Protein AF-A0A286C4Q4-F1 (afdb_monomer_lite)

Secondary structure (DSSP, 8-state):
---HHHHHHHHHHHHHHHHHHTSTT------GGGGG-TTTTT-HHHHHHHHHHHHHHTSSS----HHHHHHHHHHHHHHHHHHHHHHHHHHHHHHTT-PPTT----PPPPPP--S-HHHHHHHHHHTT--HHHHS--PPPPHHHHHHHH-TTSSTTT------------TT--SPPPP--TTSS------

pLDDT: mean 72.82, std 16.05, range [37.62, 95.69]

Foldseek 3Di:
DQDPVNVVVVVVVVVVLVVLVVDPCRDDDDDPCLVVDPCVVPDPNNVVVVVVLVVVVVDPDDPDDVVNVVVCVVCVVVVVVVVVVVVVVQQVCQVVVNHDPPDHDDPDPDDDDDPDVVVVVVVCVVVVNDPVRPDPPDPPPPVVVCVVPPPPPCPVPDDPDPVDDDDDDPPDPDDDDDPPVPPVDDDDDD

Sequence (190 aa):
MIDAIDL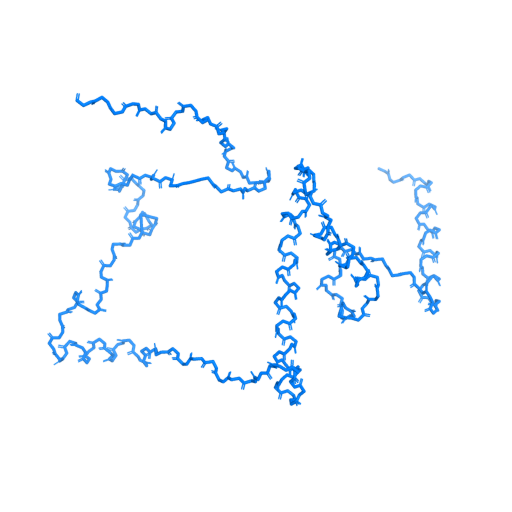LDFKTDLKDYALATEKPDAPLVPGSWCGFCPAAGTCPSLQNKAQAVAKMEFSPVLSYDPAKLKLALDSREVVKAWLKAVDEFAYAEAEAGRTPPGYKLVAKRATRKWRNEGDAMTALQGKGVATSAFMETAIKSPAQLEKLLGKGFIDELVVAESSGHTLAPESDKRPSVKPNAKEEFSVVEG

Radius of gyration: 28.71 Å; chains: 1; bounding box: 59×57×80 Å

Structure (mmCIF, N/CA/C/O backbone):
data_AF-A0A286C4Q4-F1
#
_entry.id   AF-A0A286C4Q4-F1
#
loop_
_atom_site.group_PDB
_atom_site.id
_atom_site.type_symbol
_atom_site.label_atom_id
_atom_site.label_alt_id
_atom_site.label_comp_id
_atom_site.label_asym_id
_atom_site.label_entity_id
_atom_site.label_seq_id
_atom_site.pdbx_PDB_ins_code
_atom_site.Cartn_x
_atom_site.Cartn_y
_atom_site.Cartn_z
_atom_site.occupancy
_atom_site.B_iso_or_equiv
_atom_site.auth_seq_id
_atom_site.auth_comp_id
_atom_site.auth_asym_id
_atom_site.auth_atom_id
_atom_site.pdbx_PDB_model_num
ATOM 1 N N . MET A 1 1 ? 21.097 18.259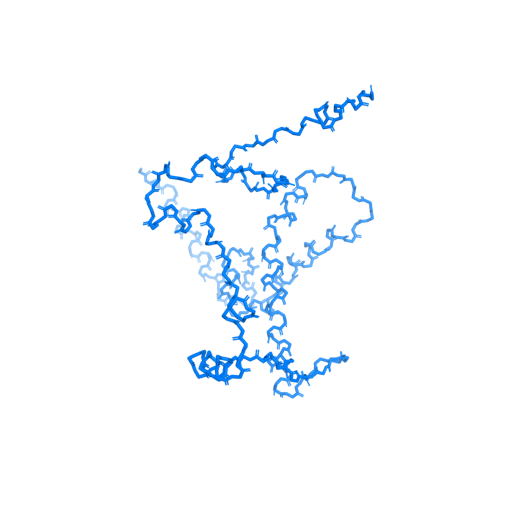 -28.078 1.00 73.50 1 MET A N 1
ATOM 2 C CA . MET A 1 1 ? 20.997 17.778 -29.471 1.00 73.50 1 MET A CA 1
ATOM 3 C C . MET A 1 1 ? 21.010 16.266 -29.367 1.00 73.50 1 MET A C 1
ATOM 5 O O . MET A 1 1 ? 21.885 15.776 -28.670 1.00 73.50 1 MET A O 1
ATOM 9 N N . ILE A 1 2 ? 19.995 15.569 -29.879 1.00 81.62 2 ILE A N 1
ATOM 10 C CA . ILE A 1 2 ? 19.959 14.097 -29.814 1.00 81.62 2 ILE A CA 1
ATOM 11 C C . ILE A 1 2 ? 20.959 13.581 -30.850 1.00 81.62 2 ILE A C 1
ATOM 13 O O . ILE A 1 2 ? 20.974 14.102 -31.968 1.00 81.62 2 ILE A O 1
ATOM 17 N N . ASP A 1 3 ? 21.813 12.637 -30.462 1.00 93.94 3 ASP A N 1
ATOM 18 C CA . ASP A 1 3 ? 22.849 12.096 -31.335 1.00 93.94 3 ASP A CA 1
ATOM 19 C C . ASP A 1 3 ? 22.243 11.241 -32.464 1.00 93.94 3 ASP A C 1
ATOM 21 O O . ASP A 1 3 ? 21.185 10.624 -32.316 1.00 93.94 3 ASP A O 1
ATOM 25 N N . ALA A 1 4 ? 22.889 11.234 -33.632 1.00 91.12 4 ALA A N 1
ATOM 26 C CA . ALA A 1 4 ? 22.396 10.488 -34.789 1.00 91.12 4 ALA A CA 1
ATOM 27 C C . ALA A 1 4 ? 22.459 8.964 -34.579 1.00 91.12 4 ALA A C 1
ATOM 29 O O . ALA A 1 4 ? 21.636 8.244 -35.146 1.00 91.12 4 ALA A O 1
ATOM 30 N N . ILE A 1 5 ? 23.406 8.483 -33.768 1.00 93.31 5 ILE A N 1
ATOM 31 C CA . ILE A 1 5 ? 23.541 7.071 -33.399 1.00 93.31 5 ILE A CA 1
ATOM 32 C C . ILE A 1 5 ? 22.417 6.691 -32.430 1.00 93.31 5 ILE A C 1
ATOM 34 O O . ILE A 1 5 ? 21.702 5.731 -32.702 1.00 93.31 5 ILE A O 1
ATOM 38 N N . ASP A 1 6 ? 22.153 7.513 -31.406 1.00 94.38 6 ASP A N 1
ATOM 39 C CA . ASP A 1 6 ? 21.053 7.288 -30.451 1.00 94.38 6 ASP A CA 1
ATOM 40 C C . ASP A 1 6 ? 19.691 7.139 -31.160 1.00 94.38 6 ASP A C 1
ATOM 42 O O . ASP A 1 6 ? 18.853 6.317 -30.783 1.00 94.38 6 ASP A O 1
ATOM 46 N N . LEU A 1 7 ? 19.457 7.921 -32.222 1.00 93.81 7 LEU A N 1
ATOM 47 C CA . LEU A 1 7 ? 18.233 7.829 -33.026 1.00 93.81 7 LEU A CA 1
ATOM 48 C C . LEU A 1 7 ? 18.133 6.524 -33.829 1.00 93.81 7 LEU A C 1
ATOM 50 O O . LEU A 1 7 ? 17.027 6.019 -34.046 1.00 93.81 7 LEU A O 1
ATOM 54 N N . LEU A 1 8 ? 19.260 5.991 -34.304 1.00 93.94 8 LEU A N 1
ATOM 55 C CA . LEU A 1 8 ? 19.305 4.718 -35.024 1.00 93.94 8 LEU A CA 1
ATOM 56 C C . LEU A 1 8 ? 19.097 3.535 -34.076 1.00 93.94 8 LEU A C 1
ATOM 58 O O . LEU A 1 8 ? 18.342 2.620 -34.420 1.00 93.94 8 LEU A O 1
ATOM 62 N N . ASP A 1 9 ? 19.683 3.591 -32.883 1.00 95.69 9 ASP A N 1
ATOM 63 C CA . ASP A 1 9 ? 19.500 2.579 -31.843 1.00 95.69 9 ASP A CA 1
ATOM 64 C C . ASP A 1 9 ? 18.040 2.547 -31.387 1.00 95.69 9 ASP A C 1
ATOM 66 O O . ASP A 1 9 ? 17.385 1.508 -31.472 1.00 95.69 9 ASP A O 1
ATOM 70 N N . PHE A 1 10 ? 17.462 3.711 -31.071 1.00 95.00 10 PHE A N 1
ATOM 71 C CA . PHE A 1 10 ? 16.050 3.817 -30.701 1.00 95.00 10 PHE A CA 1
ATOM 72 C C . PHE A 1 10 ? 15.107 3.264 -31.780 1.00 95.00 10 PHE A C 1
ATOM 74 O O . PHE A 1 10 ? 14.129 2.582 -31.476 1.00 95.00 10 PHE A O 1
ATOM 81 N N . LYS A 1 11 ? 15.389 3.530 -33.064 1.00 95.69 11 LYS A N 1
ATOM 82 C CA . LYS A 1 11 ? 14.597 2.988 -34.181 1.00 95.69 11 LYS A CA 1
ATOM 83 C C . LYS A 1 11 ? 14.653 1.461 -34.233 1.00 95.69 11 LYS A C 1
ATOM 85 O O . LYS A 1 11 ? 13.664 0.837 -34.625 1.00 95.69 11 LYS A O 1
ATOM 90 N N . THR A 1 12 ? 15.805 0.885 -33.919 1.00 95.19 12 THR A N 1
ATOM 91 C CA . THR A 1 12 ? 16.019 -0.564 -33.944 1.00 95.19 12 THR A CA 1
ATOM 92 C C . THR A 1 12 ? 15.286 -1.213 -32.775 1.00 95.19 12 THR A C 1
ATOM 94 O O . THR A 1 12 ? 14.423 -2.057 -33.007 1.00 95.19 12 THR A O 1
ATOM 97 N N . ASP A 1 13 ? 15.486 -0.692 -31.564 1.00 94.19 13 ASP A N 1
ATOM 98 C CA . ASP A 1 13 ? 14.770 -1.094 -30.351 1.00 94.19 13 ASP A CA 1
ATOM 99 C C . ASP A 1 13 ? 13.250 -1.073 -30.543 1.00 94.19 13 ASP A C 1
ATOM 101 O O . ASP A 1 13 ? 12.551 -2.033 -30.228 1.00 94.19 13 ASP A O 1
ATOM 105 N N . LEU A 1 14 ? 12.713 0.010 -31.111 1.00 94.31 14 LEU A N 1
ATOM 106 C CA . LEU A 1 14 ? 11.272 0.167 -31.304 1.00 94.31 14 LEU A CA 1
ATOM 107 C C . LEU A 1 14 ? 10.702 -0.911 -32.238 1.00 94.31 14 LEU A C 1
ATOM 109 O O . LEU A 1 14 ? 9.628 -1.452 -31.970 1.00 94.31 14 LEU A O 1
ATOM 113 N N . LYS A 1 15 ? 11.427 -1.258 -33.310 1.00 94.56 15 LYS A N 1
ATOM 114 C CA . LYS A 1 15 ? 11.033 -2.352 -34.210 1.00 94.56 15 LYS A CA 1
ATOM 115 C C . LYS A 1 15 ? 11.066 -3.701 -33.502 1.00 94.56 15 LYS A C 1
ATOM 117 O O . LYS A 1 15 ? 10.115 -4.469 -33.634 1.00 94.56 15 LYS A O 1
ATOM 122 N N . ASP A 1 16 ? 12.124 -3.968 -32.750 1.00 92.38 16 ASP A N 1
ATOM 123 C CA . ASP A 1 16 ? 12.303 -5.245 -32.067 1.00 92.38 16 ASP A CA 1
ATOM 124 C C . ASP A 1 16 ? 11.253 -5.441 -30.968 1.00 92.38 16 ASP A C 1
ATOM 126 O O . ASP A 1 16 ? 10.631 -6.504 -30.886 1.00 92.38 16 ASP A O 1
ATOM 130 N N . TYR A 1 17 ? 10.965 -4.400 -30.181 1.00 91.00 17 TYR A N 1
ATOM 131 C CA . TYR A 1 17 ? 9.914 -4.438 -29.165 1.00 91.00 17 TYR A CA 1
ATOM 132 C C . TYR A 1 17 ? 8.523 -4.589 -29.774 1.00 91.00 17 TYR A C 1
ATOM 134 O O . TYR A 1 17 ? 7.727 -5.363 -29.246 1.00 91.00 17 TYR A O 1
ATOM 142 N N . ALA A 1 18 ? 8.226 -3.915 -30.891 1.00 92.00 18 ALA A N 1
ATOM 143 C CA . ALA A 1 18 ? 6.951 -4.087 -31.584 1.00 92.00 18 ALA A CA 1
ATOM 144 C C . ALA A 1 18 ? 6.754 -5.546 -32.031 1.00 92.00 18 ALA A C 1
ATOM 146 O O . ALA A 1 18 ? 5.735 -6.154 -31.704 1.00 92.00 18 ALA A O 1
ATOM 147 N N . LEU A 1 19 ? 7.762 -6.142 -32.676 1.00 90.50 19 LEU A N 1
ATOM 148 C CA . LEU A 1 19 ? 7.724 -7.544 -33.106 1.00 90.50 19 LEU A CA 1
ATOM 149 C C . LEU A 1 19 ? 7.625 -8.520 -31.925 1.00 90.50 19 LEU A C 1
ATOM 151 O O . LEU A 1 19 ? 7.001 -9.574 -32.037 1.00 90.50 19 LEU A O 1
ATOM 155 N N . ALA A 1 20 ? 8.222 -8.189 -30.778 1.00 87.81 20 ALA A N 1
ATOM 156 C CA . ALA A 1 20 ? 8.132 -9.015 -29.578 1.00 87.81 20 ALA A CA 1
ATOM 157 C C . ALA A 1 20 ? 6.703 -9.102 -29.012 1.00 87.81 20 ALA A C 1
ATOM 159 O O . ALA A 1 20 ? 6.372 -10.113 -28.397 1.00 87.81 20 ALA A O 1
ATOM 160 N N . THR A 1 21 ? 5.849 -8.094 -29.235 1.00 86.31 21 THR A N 1
ATOM 161 C CA . THR A 1 21 ? 4.456 -8.111 -28.743 1.00 86.31 21 THR A CA 1
ATOM 162 C C . THR A 1 21 ? 3.545 -9.094 -29.479 1.00 86.31 21 THR A C 1
ATOM 164 O O . THR A 1 21 ? 2.534 -9.513 -28.923 1.00 86.31 21 THR A O 1
ATOM 167 N N . GLU A 1 22 ? 3.903 -9.492 -30.703 1.00 88.75 22 GLU A N 1
ATOM 168 C CA . GLU A 1 22 ? 3.118 -10.433 -31.517 1.00 88.75 22 GLU A CA 1
ATOM 169 C C . GLU A 1 22 ? 3.404 -11.898 -31.164 1.00 88.75 22 GLU A C 1
ATOM 171 O O . GLU A 1 22 ? 2.675 -12.804 -31.576 1.00 88.75 22 GLU A O 1
ATOM 176 N N . LYS A 1 23 ? 4.473 -12.150 -30.404 1.00 88.94 23 LYS A N 1
ATOM 177 C CA . LYS A 1 23 ? 4.867 -13.499 -30.016 1.00 88.94 23 LYS A CA 1
ATOM 178 C C . LYS A 1 23 ? 4.037 -13.990 -28.822 1.00 88.94 23 LYS A C 1
ATOM 180 O O . LYS A 1 23 ? 3.768 -13.222 -27.899 1.00 88.94 23 LYS A O 1
ATOM 185 N N . PRO A 1 24 ? 3.668 -15.282 -28.785 1.00 82.88 24 PRO A N 1
ATOM 186 C CA . PRO A 1 24 ? 2.909 -15.856 -27.673 1.00 82.88 24 PRO A CA 1
ATOM 187 C C . PRO A 1 24 ? 3.684 -15.852 -26.342 1.00 82.88 24 PRO A C 1
ATOM 189 O O . PRO A 1 24 ? 3.075 -15.932 -25.280 1.00 82.88 24 PRO A O 1
ATOM 192 N N . ASP A 1 25 ? 5.012 -15.739 -26.391 1.00 83.69 25 ASP A N 1
ATOM 193 C CA . ASP A 1 25 ? 5.934 -15.643 -25.257 1.00 83.69 25 ASP A CA 1
ATOM 194 C C . ASP A 1 25 ? 6.470 -14.214 -25.051 1.00 83.69 25 ASP A C 1
ATOM 196 O O . ASP A 1 25 ? 7.609 -14.024 -24.619 1.00 83.69 25 ASP A O 1
ATOM 200 N N . ALA A 1 26 ? 5.657 -13.197 -25.360 1.00 85.12 26 ALA A N 1
ATOM 201 C CA . ALA A 1 26 ? 6.033 -11.798 -25.185 1.00 85.12 26 ALA A CA 1
ATOM 202 C C . ALA A 1 26 ? 6.603 -11.531 -23.769 1.00 85.12 26 ALA A C 1
ATOM 204 O O . ALA A 1 26 ? 6.021 -11.958 -22.763 1.00 85.12 26 ALA A O 1
ATOM 205 N N . PRO A 1 27 ? 7.740 -10.819 -23.660 1.00 84.69 27 PRO A N 1
ATOM 206 C CA . PRO A 1 27 ? 8.454 -10.670 -22.400 1.00 84.69 27 PRO A CA 1
ATOM 207 C C . PRO A 1 27 ? 7.640 -9.871 -21.376 1.00 84.69 27 PRO A C 1
ATOM 209 O O . PRO A 1 27 ? 7.250 -8.726 -21.601 1.00 84.69 27 PRO A O 1
ATOM 212 N N . LEU A 1 28 ? 7.434 -10.461 -20.199 1.00 88.94 28 LEU A N 1
ATOM 213 C CA . LEU A 1 28 ? 6.719 -9.836 -19.088 1.00 88.94 28 LEU A CA 1
ATOM 214 C C . LEU A 1 28 ? 7.709 -9.206 -18.101 1.00 88.94 28 LEU A C 1
ATOM 216 O O . LEU A 1 28 ? 8.277 -9.900 -17.254 1.00 88.94 28 LEU A O 1
ATOM 220 N N . VAL A 1 29 ? 7.884 -7.884 -18.184 1.00 89.75 29 VAL A N 1
ATOM 221 C CA . VAL A 1 29 ? 8.822 -7.123 -17.340 1.00 89.75 29 VAL A CA 1
ATOM 222 C C . VAL A 1 29 ? 8.074 -6.338 -16.248 1.00 89.75 29 VAL A C 1
ATOM 224 O O . VAL A 1 29 ? 7.304 -5.425 -16.561 1.00 89.75 29 VAL A O 1
ATOM 227 N N . PRO A 1 30 ? 8.276 -6.660 -14.954 1.00 90.06 30 PRO A N 1
ATOM 228 C CA . PRO A 1 30 ? 7.572 -5.995 -13.861 1.00 90.06 30 PRO A CA 1
ATOM 229 C C . PRO A 1 30 ? 8.207 -4.648 -13.460 1.00 90.06 30 PRO A C 1
ATOM 231 O O . PRO A 1 30 ? 9.313 -4.618 -12.908 1.00 90.06 30 PRO A O 1
ATOM 234 N N . GLY A 1 31 ? 7.470 -3.545 -13.633 1.00 89.31 31 GLY A N 1
ATOM 235 C CA . GLY A 1 31 ? 7.897 -2.168 -13.327 1.00 89.31 31 GLY A CA 1
ATOM 236 C C . GLY A 1 31 ? 6.867 -1.342 -12.542 1.00 89.31 31 GLY A C 1
ATOM 237 O O . GLY A 1 31 ? 5.929 -1.885 -11.960 1.00 89.31 31 GLY A O 1
ATOM 238 N N . SER A 1 32 ? 7.034 -0.014 -12.519 1.00 88.81 32 SER A N 1
ATOM 239 C CA . SER A 1 32 ? 6.128 0.922 -11.819 1.00 88.81 32 SER A CA 1
ATOM 240 C C . SER A 1 32 ? 4.703 0.921 -12.385 1.00 88.81 32 SER A C 1
ATOM 242 O O . SER A 1 32 ? 3.741 1.183 -11.669 1.00 88.81 32 SER A O 1
ATOM 244 N N . TRP A 1 33 ? 4.555 0.556 -13.657 1.00 89.50 33 TRP A N 1
ATOM 245 C CA . TRP A 1 33 ? 3.275 0.407 -14.351 1.00 89.50 33 TRP A CA 1
ATOM 246 C C . TRP A 1 33 ? 2.449 -0.800 -13.883 1.00 89.50 33 TRP A C 1
ATOM 248 O O . TRP A 1 33 ? 1.251 -0.855 -14.156 1.00 89.50 33 TRP A O 1
ATOM 258 N N . CYS A 1 34 ? 3.036 -1.761 -13.157 1.00 91.25 34 CYS A N 1
ATOM 259 C CA . CYS A 1 34 ? 2.311 -2.949 -12.696 1.00 91.25 34 CYS A CA 1
ATOM 260 C C . CYS A 1 34 ? 1.132 -2.621 -11.769 1.00 91.25 34 CYS A C 1
ATOM 262 O O . CYS A 1 34 ? 0.175 -3.388 -11.746 1.00 91.25 34 CYS A O 1
ATOM 264 N N . GLY A 1 35 ? 1.162 -1.484 -11.063 1.00 86.31 35 GLY A N 1
ATOM 265 C CA . GLY A 1 35 ? 0.053 -1.039 -10.208 1.00 86.31 35 GLY A CA 1
ATOM 266 C C . GLY A 1 35 ? -1.231 -0.687 -10.968 1.00 86.31 35 GLY A C 1
ATOM 267 O O . GLY A 1 35 ? -2.297 -0.645 -10.365 1.00 86.31 35 GLY A O 1
ATOM 268 N N . PHE A 1 36 ? -1.141 -0.475 -12.283 1.00 90.88 36 PHE A N 1
ATOM 269 C CA . PHE A 1 36 ? -2.274 -0.133 -13.148 1.00 90.88 36 PHE A CA 1
ATOM 270 C C . PHE A 1 36 ? -2.626 -1.256 -14.136 1.00 90.88 36 PHE A C 1
ATOM 272 O O . PHE A 1 36 ? -3.491 -1.079 -14.991 1.00 90.88 36 PHE A O 1
ATOM 279 N N . CYS A 1 37 ? -1.947 -2.404 -14.057 1.00 89.38 37 CYS A N 1
ATOM 280 C CA . CYS A 1 37 ? -2.136 -3.503 -14.996 1.00 89.38 37 CYS A CA 1
ATOM 281 C C . CYS A 1 37 ? -3.367 -4.349 -14.611 1.00 89.38 37 CYS A C 1
ATOM 283 O O . CYS A 1 37 ? -3.380 -4.913 -13.516 1.00 89.38 37 CYS A O 1
ATOM 285 N N . PRO A 1 38 ? -4.362 -4.539 -15.502 1.00 88.69 38 PRO A N 1
ATOM 286 C CA . PRO A 1 38 ? -5.524 -5.391 -15.222 1.00 88.69 38 PRO A CA 1
ATOM 287 C C . PRO A 1 38 ? -5.153 -6.852 -14.928 1.00 88.69 38 PRO A C 1
ATOM 289 O O . PRO A 1 38 ? -5.827 -7.530 -14.161 1.00 88.69 38 PRO A O 1
ATOM 292 N N . ALA A 1 39 ? -4.049 -7.330 -15.509 1.00 87.88 39 ALA A N 1
ATOM 293 C CA . ALA A 1 39 ? -3.533 -8.679 -15.299 1.00 87.88 39 ALA A CA 1
ATOM 294 C C . ALA A 1 39 ? -2.639 -8.804 -14.050 1.00 87.88 39 ALA A C 1
ATOM 296 O O . ALA A 1 39 ? -2.014 -9.843 -13.854 1.00 87.88 39 ALA A O 1
ATOM 297 N N . ALA A 1 40 ? -2.536 -7.776 -13.195 1.00 88.25 40 ALA A N 1
ATOM 298 C CA . ALA A 1 40 ? -1.657 -7.809 -12.022 1.00 88.25 40 ALA A CA 1
ATOM 299 C C . ALA A 1 40 ? -1.935 -9.010 -11.098 1.00 88.25 40 ALA A C 1
ATOM 301 O O . ALA A 1 40 ? -0.996 -9.607 -10.578 1.00 88.25 40 ALA A O 1
ATOM 302 N N . GLY A 1 41 ? -3.201 -9.416 -10.946 1.00 85.38 41 GLY A N 1
ATOM 303 C CA . GLY A 1 41 ? -3.574 -10.568 -10.117 1.00 85.38 41 GLY A CA 1
ATOM 304 C C . GLY A 1 41 ? -3.122 -11.931 -10.660 1.00 85.38 41 GLY A C 1
ATOM 305 O O . GLY A 1 41 ? -2.950 -12.861 -9.879 1.00 85.38 41 GLY A O 1
ATOM 306 N N . THR A 1 42 ? -2.906 -12.062 -11.973 1.00 89.31 42 THR A N 1
ATOM 307 C CA . THR A 1 42 ? -2.592 -13.343 -12.642 1.00 89.31 42 THR A CA 1
ATOM 308 C C . THR A 1 42 ? -1.241 -13.347 -13.362 1.00 89.31 42 THR A C 1
ATOM 310 O O . THR A 1 42 ? -0.857 -14.357 -13.947 1.00 89.31 42 THR A O 1
ATOM 313 N N . CYS A 1 43 ? -0.494 -12.240 -13.330 1.00 91.19 43 CYS A N 1
ATOM 314 C CA . CYS A 1 43 ? 0.779 -12.102 -14.031 1.00 91.19 43 CYS A CA 1
ATOM 315 C C . CYS A 1 43 ? 1.892 -12.943 -13.368 1.00 91.19 43 CYS A C 1
ATOM 317 O O . CYS A 1 43 ? 2.288 -12.638 -12.235 1.00 91.19 43 CYS A O 1
ATOM 319 N N . PRO A 1 44 ? 2.483 -13.934 -14.069 1.00 90.12 44 PRO A N 1
ATOM 320 C CA . PRO A 1 44 ? 3.501 -14.815 -13.492 1.00 90.12 44 PRO A CA 1
ATOM 321 C C . PRO A 1 44 ? 4.790 -14.064 -13.122 1.00 90.12 44 PRO A C 1
ATOM 323 O O . PRO A 1 44 ? 5.375 -14.321 -12.072 1.00 90.12 44 PRO A O 1
ATOM 326 N N . SER A 1 45 ? 5.218 -13.077 -13.918 1.00 91.12 45 SER A N 1
ATOM 327 C CA . SER A 1 45 ? 6.406 -12.268 -13.596 1.00 91.12 45 SER A CA 1
ATOM 328 C C . SER A 1 45 ? 6.211 -11.393 -12.360 1.00 91.12 45 SER A C 1
ATOM 330 O O . SER A 1 45 ? 7.145 -11.217 -11.573 1.00 91.12 45 SER A O 1
ATOM 332 N N . LEU A 1 46 ? 5.004 -10.852 -12.161 1.00 90.38 46 LEU A N 1
ATOM 333 C CA . LEU A 1 46 ? 4.696 -10.064 -10.970 1.00 90.38 46 LEU A CA 1
ATOM 334 C C . LEU A 1 46 ? 4.628 -10.960 -9.729 1.00 90.38 46 LEU A C 1
ATOM 336 O O . LEU A 1 46 ? 5.193 -10.606 -8.694 1.00 90.38 46 LEU A O 1
ATOM 340 N N . GLN A 1 47 ? 4.030 -12.147 -9.857 1.00 88.31 47 GLN A N 1
ATOM 341 C CA . GLN A 1 47 ? 4.005 -13.158 -8.802 1.00 88.31 47 GLN A CA 1
ATOM 342 C C . GLN A 1 47 ? 5.419 -13.603 -8.407 1.00 88.31 47 GLN A C 1
ATOM 344 O O . GLN A 1 47 ? 5.737 -13.631 -7.221 1.00 88.31 47 GLN A O 1
ATOM 349 N N . ASN A 1 48 ? 6.298 -13.873 -9.376 1.00 87.81 48 ASN A N 1
ATOM 350 C CA . ASN A 1 48 ? 7.693 -14.238 -9.120 1.00 87.81 48 ASN A CA 1
ATOM 351 C C . ASN A 1 48 ? 8.453 -13.128 -8.385 1.00 87.81 48 ASN A C 1
ATOM 353 O O . ASN A 1 48 ? 9.199 -13.406 -7.446 1.00 87.81 48 ASN A O 1
ATOM 357 N N . LYS A 1 49 ? 8.237 -11.861 -8.767 1.00 87.50 49 LYS A N 1
ATOM 358 C CA . LYS A 1 49 ? 8.838 -10.709 -8.081 1.00 87.50 49 LYS A CA 1
ATOM 359 C C . LYS A 1 49 ? 8.326 -10.581 -6.645 1.00 87.50 49 LYS A C 1
ATOM 361 O O . LYS A 1 49 ? 9.131 -10.407 -5.734 1.00 87.50 49 LYS A O 1
ATOM 366 N N . ALA A 1 50 ? 7.019 -10.729 -6.430 1.00 85.94 50 ALA A N 1
ATOM 367 C CA . ALA A 1 50 ? 6.422 -10.724 -5.095 1.00 85.94 50 ALA A CA 1
ATOM 368 C C . ALA A 1 50 ? 6.955 -11.877 -4.224 1.00 85.94 50 ALA A C 1
ATOM 370 O O . ALA A 1 50 ? 7.333 -11.662 -3.076 1.00 85.94 50 ALA A O 1
ATOM 371 N N . GLN A 1 51 ? 7.075 -13.084 -4.784 1.00 85.50 51 GLN A N 1
ATOM 372 C CA . GLN A 1 51 ? 7.654 -14.238 -4.095 1.00 85.50 51 GLN A CA 1
ATOM 373 C C . GLN A 1 51 ? 9.138 -14.053 -3.774 1.00 85.50 51 GLN A C 1
ATOM 375 O O . GLN A 1 51 ? 9.580 -14.477 -2.712 1.00 85.50 51 GLN A O 1
ATOM 380 N N . ALA A 1 52 ? 9.923 -13.439 -4.662 1.00 83.94 52 ALA A N 1
ATOM 381 C CA . ALA A 1 52 ? 11.333 -13.156 -4.404 1.00 83.94 52 ALA A CA 1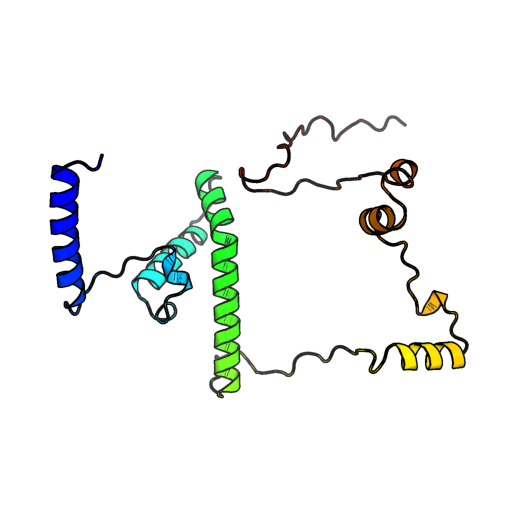
ATOM 382 C C . ALA A 1 52 ? 11.509 -12.196 -3.218 1.00 83.94 52 ALA A C 1
ATOM 384 O O . ALA A 1 52 ? 12.376 -12.425 -2.380 1.00 83.94 52 ALA A O 1
ATOM 385 N N . VAL A 1 53 ? 10.650 -11.176 -3.114 1.00 80.88 53 VAL A N 1
ATOM 386 C CA . VAL A 1 53 ? 10.608 -10.267 -1.958 1.00 80.88 53 VAL A CA 1
ATOM 387 C C . VAL A 1 53 ? 10.179 -11.017 -0.696 1.00 80.88 53 VAL A C 1
ATOM 389 O O . VAL A 1 53 ? 10.864 -10.931 0.316 1.00 80.88 53 VAL A O 1
ATOM 392 N N . ALA A 1 54 ? 9.114 -11.822 -0.763 1.00 80.31 54 ALA A N 1
ATOM 393 C CA . ALA A 1 54 ? 8.653 -12.618 0.376 1.00 80.31 54 ALA A CA 1
ATOM 394 C C . ALA A 1 54 ? 9.719 -13.617 0.866 1.00 80.31 54 ALA A C 1
ATOM 396 O O . ALA A 1 54 ? 9.909 -13.793 2.062 1.00 80.31 54 ALA A O 1
ATOM 397 N N . LYS A 1 55 ? 10.492 -14.234 -0.038 1.00 77.94 55 LYS A N 1
ATOM 398 C CA . LYS A 1 55 ? 11.601 -15.139 0.318 1.00 77.94 55 LYS A CA 1
ATOM 399 C C . LYS A 1 55 ? 12.714 -14.455 1.115 1.00 77.94 55 LYS A C 1
ATOM 4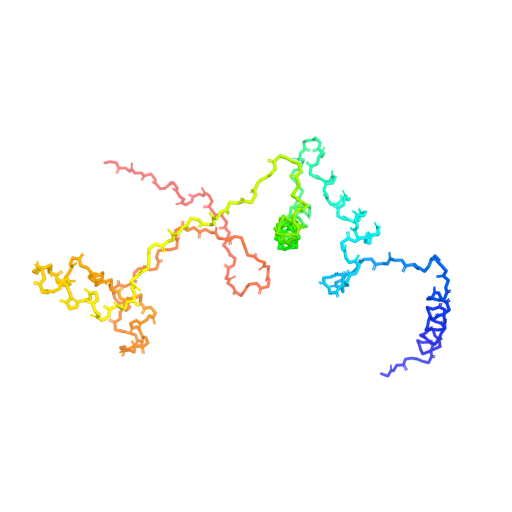01 O O . LYS A 1 55 ? 13.409 -15.146 1.854 1.00 77.94 55 LYS A O 1
ATOM 406 N N . MET A 1 56 ? 12.878 -13.133 1.010 1.00 68.56 56 MET A N 1
ATOM 407 C CA . MET A 1 56 ? 13.836 -12.398 1.847 1.00 68.56 56 MET A CA 1
ATOM 408 C C . MET A 1 56 ? 13.436 -12.405 3.332 1.00 68.56 56 MET A C 1
ATOM 410 O O . MET A 1 56 ? 14.311 -12.292 4.186 1.00 68.56 56 MET A O 1
ATOM 414 N N . GLU A 1 57 ? 12.149 -12.589 3.643 1.00 64.81 57 GLU A N 1
ATOM 415 C CA . GLU A 1 57 ? 11.614 -12.663 5.011 1.00 64.81 57 GLU A CA 1
ATOM 416 C C . GLU A 1 57 ? 11.915 -14.009 5.695 1.00 64.81 57 GLU A C 1
ATOM 418 O O . GLU A 1 57 ? 12.075 -14.070 6.910 1.00 64.81 57 GLU A O 1
ATOM 423 N N . PHE A 1 58 ? 12.065 -15.089 4.919 1.00 64.81 58 PHE A N 1
ATOM 424 C CA . PHE A 1 58 ? 12.264 -16.453 5.432 1.00 64.81 58 PHE A CA 1
ATOM 425 C C . PHE A 1 58 ? 13.740 -16.865 5.590 1.00 64.81 58 PHE A C 1
ATOM 427 O O . PHE A 1 58 ? 14.028 -18.036 5.841 1.00 64.81 58 PHE A O 1
ATOM 434 N N . SER A 1 59 ? 14.695 -15.939 5.445 1.00 57.03 59 SER A N 1
ATOM 435 C CA . SER A 1 59 ? 16.113 -16.248 5.661 1.00 57.03 59 SER A CA 1
ATOM 436 C C . SER A 1 59 ? 16.427 -16.311 7.165 1.00 57.03 59 SER A C 1
ATOM 438 O O . SER A 1 59 ? 16.160 -15.341 7.878 1.00 57.03 59 SER A O 1
ATOM 440 N N . PRO A 1 60 ? 17.020 -17.408 7.674 1.00 60.75 60 PRO A N 1
ATOM 441 C CA . PRO A 1 60 ? 17.318 -17.538 9.091 1.00 60.75 60 PRO A CA 1
ATOM 442 C C . PRO A 1 60 ? 18.450 -16.575 9.469 1.00 60.75 60 PRO A C 1
ATOM 444 O O . PRO A 1 60 ? 19.525 -16.599 8.876 1.00 60.75 60 PRO A O 1
ATOM 447 N N . VAL A 1 61 ? 18.181 -15.752 10.484 1.00 51.31 61 VAL A N 1
ATOM 448 C CA . VAL A 1 61 ? 19.081 -14.771 11.111 1.00 51.31 61 VAL A CA 1
ATOM 449 C C . VAL A 1 61 ? 19.417 -13.570 10.215 1.00 51.31 61 VAL A C 1
ATOM 451 O O . VAL A 1 61 ? 20.353 -13.570 9.419 1.00 51.31 61 VAL A O 1
ATOM 454 N N . LEU A 1 62 ? 18.650 -12.493 10.403 1.00 50.59 62 LEU A N 1
ATOM 455 C CA . LEU A 1 62 ? 18.949 -11.163 9.877 1.00 50.59 62 LEU A CA 1
ATOM 456 C C . LEU A 1 62 ? 20.267 -10.657 10.482 1.00 50.59 62 LEU A C 1
ATOM 458 O O . LEU A 1 62 ? 20.291 -10.116 11.586 1.00 50.59 62 LEU A O 1
ATOM 462 N N . SER A 1 63 ? 21.367 -10.772 9.738 1.00 61.06 63 SER A N 1
ATOM 463 C CA . SER A 1 63 ? 22.428 -9.774 9.853 1.00 61.06 63 SER A CA 1
ATOM 464 C C . SER A 1 63 ? 21.799 -8.420 9.528 1.00 61.06 63 SER A C 1
ATOM 466 O O . SER A 1 63 ? 21.204 -8.273 8.456 1.00 61.06 63 SER A O 1
ATOM 468 N N . TYR A 1 64 ? 21.892 -7.451 10.438 1.00 70.19 64 TYR A N 1
ATOM 469 C CA . TYR A 1 64 ? 21.438 -6.091 10.169 1.00 70.19 64 TYR A CA 1
ATOM 470 C C . TYR A 1 64 ? 22.167 -5.550 8.931 1.00 70.19 64 TYR A C 1
ATOM 472 O O . TYR A 1 64 ? 23.375 -5.324 8.957 1.00 70.19 64 TYR A O 1
ATOM 480 N N . ASP A 1 65 ? 21.420 -5.382 7.844 1.00 80.00 65 ASP A N 1
ATOM 481 C CA . ASP A 1 65 ? 21.886 -4.810 6.587 1.00 80.00 65 ASP A CA 1
ATOM 482 C C . ASP A 1 65 ? 21.016 -3.577 6.293 1.00 80.00 65 ASP A C 1
ATOM 484 O O . ASP A 1 65 ? 19.838 -3.727 5.938 1.00 80.00 65 ASP A O 1
ATOM 488 N N . PRO A 1 66 ? 21.565 -2.357 6.454 1.00 79.44 66 PRO A N 1
ATOM 489 C CA . PRO A 1 66 ? 20.845 -1.115 6.192 1.00 79.44 66 PRO A CA 1
ATOM 490 C C . PRO A 1 66 ? 20.216 -1.050 4.797 1.00 79.44 66 PRO A C 1
ATOM 492 O O . PRO A 1 66 ? 19.140 -0.473 4.644 1.00 79.44 66 PRO A O 1
ATOM 495 N N . ALA A 1 67 ? 20.841 -1.657 3.781 1.00 79.44 67 ALA A N 1
ATOM 496 C CA . ALA A 1 67 ? 20.323 -1.639 2.416 1.00 79.44 67 ALA A CA 1
ATOM 497 C C . ALA A 1 67 ? 19.074 -2.523 2.276 1.00 79.44 67 ALA A C 1
ATOM 499 O O . ALA A 1 67 ? 18.085 -2.109 1.666 1.00 79.44 67 ALA A O 1
ATOM 500 N N . LYS A 1 68 ? 19.070 -3.707 2.903 1.00 78.75 68 LYS A N 1
ATOM 501 C CA . LYS A 1 68 ? 17.883 -4.579 2.957 1.00 78.75 68 LYS A CA 1
ATOM 502 C C . LYS A 1 68 ? 16.764 -3.963 3.788 1.00 78.75 68 LYS A C 1
ATOM 504 O O . LYS A 1 68 ? 15.603 -4.045 3.393 1.00 78.75 68 LYS A O 1
ATOM 509 N N . LEU A 1 69 ? 17.103 -3.309 4.900 1.00 78.06 69 LEU A N 1
ATOM 510 C CA . LEU A 1 69 ? 16.123 -2.603 5.722 1.00 78.06 69 LEU A CA 1
ATOM 511 C C . LEU A 1 69 ? 15.480 -1.446 4.949 1.00 78.06 69 LEU A C 1
ATOM 513 O O . LEU A 1 69 ? 14.259 -1.314 4.960 1.00 78.06 69 LEU A O 1
ATOM 517 N N . LYS A 1 70 ? 16.277 -0.651 4.225 1.00 79.81 70 LYS A N 1
ATOM 518 C CA . LYS A 1 70 ? 15.762 0.401 3.343 1.00 79.81 70 LYS A CA 1
ATOM 519 C C . LYS A 1 70 ? 14.817 -0.167 2.284 1.00 79.81 70 LYS A C 1
ATOM 521 O O . LYS A 1 70 ? 13.714 0.344 2.134 1.00 79.81 70 LYS A O 1
ATOM 526 N N . LEU A 1 71 ? 15.209 -1.244 1.601 1.00 81.00 71 LEU A N 1
ATOM 527 C CA . LEU A 1 71 ? 14.365 -1.893 0.594 1.00 81.00 71 LEU A CA 1
ATOM 528 C C . LEU A 1 71 ? 13.027 -2.369 1.184 1.00 81.00 71 LEU A C 1
ATOM 530 O O . LEU A 1 71 ? 11.979 -2.181 0.564 1.00 81.00 71 LEU A O 1
ATOM 534 N N . ALA A 1 72 ? 13.046 -2.953 2.384 1.00 78.19 72 ALA A N 1
ATOM 535 C CA . ALA A 1 72 ? 11.838 -3.380 3.085 1.00 78.19 72 ALA A CA 1
ATOM 536 C C . ALA A 1 72 ? 10.940 -2.190 3.473 1.00 78.19 72 ALA A C 1
ATOM 538 O O . ALA A 1 72 ? 9.723 -2.251 3.288 1.00 78.19 72 ALA A O 1
ATOM 539 N N . LEU A 1 73 ? 11.528 -1.090 3.958 1.00 82.19 73 LEU A N 1
ATOM 540 C CA . LEU A 1 73 ? 10.802 0.138 4.297 1.00 82.19 73 LEU A CA 1
ATOM 541 C C . LEU A 1 73 ? 10.176 0.796 3.061 1.00 82.19 73 LEU A C 1
ATOM 543 O O . LEU A 1 73 ? 8.999 1.150 3.102 1.00 82.19 73 LEU A O 1
ATOM 547 N N . ASP A 1 74 ? 10.918 0.892 1.958 1.00 82.81 74 ASP A N 1
ATOM 548 C CA . ASP A 1 74 ? 10.429 1.446 0.690 1.00 82.81 74 ASP A CA 1
ATOM 549 C C . ASP A 1 74 ? 9.310 0.563 0.093 1.00 82.81 74 ASP A C 1
ATOM 551 O O . ASP A 1 74 ? 8.349 1.062 -0.495 1.00 82.81 74 ASP A O 1
ATOM 555 N N . SER A 1 75 ? 9.378 -0.757 0.305 1.00 82.06 75 SER A N 1
ATOM 556 C CA . SER A 1 75 ? 8.364 -1.716 -0.163 1.00 82.06 75 SER A CA 1
ATOM 557 C C . SER A 1 75 ? 7.097 -1.742 0.700 1.00 82.06 75 SER A C 1
ATOM 559 O O . SER A 1 75 ? 6.083 -2.306 0.285 1.00 82.06 75 SER A O 1
ATOM 561 N N . ARG A 1 76 ? 7.114 -1.131 1.892 1.00 83.25 76 ARG A N 1
ATOM 562 C CA . ARG A 1 76 ? 6.020 -1.200 2.876 1.00 83.25 76 ARG A CA 1
ATOM 563 C C . ARG A 1 76 ? 4.676 -0.771 2.300 1.00 83.25 76 ARG A C 1
ATOM 565 O O . ARG A 1 76 ? 3.673 -1.450 2.509 1.00 83.25 76 ARG A O 1
ATOM 572 N N . GLU A 1 77 ? 4.639 0.363 1.608 1.00 82.88 77 GLU A N 1
ATOM 573 C CA . GLU A 1 77 ? 3.388 0.899 1.063 1.00 82.88 77 GLU A CA 1
ATOM 574 C C . GLU A 1 77 ? 2.861 0.037 -0.092 1.00 82.88 77 GLU A C 1
ATOM 576 O O . GLU A 1 77 ? 1.654 -0.168 -0.205 1.00 82.88 77 GLU A O 1
ATOM 581 N N . VAL A 1 78 ? 3.757 -0.567 -0.879 1.00 84.81 78 VAL A N 1
ATOM 582 C CA . VAL A 1 78 ? 3.392 -1.515 -1.943 1.00 84.81 78 VAL A CA 1
ATOM 583 C C . VAL A 1 78 ? 2.774 -2.783 -1.353 1.00 84.81 78 VAL A C 1
ATOM 585 O O . VAL A 1 78 ? 1.721 -3.223 -1.810 1.00 84.81 78 VAL A O 1
ATOM 588 N N . VAL A 1 79 ? 3.382 -3.346 -0.305 1.00 84.50 79 VAL A N 1
ATOM 589 C CA . VAL A 1 79 ? 2.861 -4.546 0.370 1.00 84.50 79 VAL A CA 1
ATOM 590 C C . VAL A 1 79 ? 1.512 -4.260 1.030 1.00 84.50 79 VAL A C 1
ATOM 592 O O . VAL A 1 79 ? 0.589 -5.056 0.885 1.00 84.50 79 VAL A O 1
ATOM 595 N N . LYS A 1 80 ? 1.346 -3.107 1.692 1.00 86.38 80 LYS A N 1
ATOM 596 C CA . LYS A 1 80 ? 0.044 -2.692 2.243 1.00 86.38 80 LYS A CA 1
ATOM 597 C C . LYS A 1 80 ? -1.027 -2.557 1.163 1.00 86.38 80 LYS A C 1
ATOM 599 O O . LYS A 1 80 ? -2.153 -2.997 1.376 1.00 86.38 80 LYS A O 1
ATOM 604 N N . ALA A 1 81 ? -0.694 -1.944 0.027 1.00 83.81 81 ALA A N 1
ATOM 605 C CA . ALA A 1 81 ? -1.626 -1.794 -1.086 1.00 83.81 81 ALA A CA 1
ATOM 606 C C . ALA A 1 81 ? -2.035 -3.158 -1.660 1.00 83.81 81 ALA A C 1
ATOM 608 O O . ALA A 1 81 ? -3.215 -3.386 -1.911 1.00 83.81 81 ALA A O 1
ATOM 609 N N . TRP A 1 82 ? -1.080 -4.080 -1.800 1.00 88.62 82 TRP A N 1
ATOM 610 C CA . TRP A 1 82 ? -1.356 -5.445 -2.236 1.00 88.62 82 TRP A CA 1
ATOM 611 C C . TRP A 1 82 ? -2.238 -6.207 -1.239 1.00 88.62 82 TRP A C 1
ATOM 613 O O . TRP A 1 82 ? -3.246 -6.772 -1.651 1.00 88.62 82 TRP A O 1
ATOM 623 N N . LEU A 1 83 ? -1.930 -6.164 0.063 1.00 87.12 83 LEU A N 1
ATOM 624 C CA . LEU A 1 83 ? -2.761 -6.789 1.103 1.00 87.12 83 LEU A CA 1
ATOM 625 C C . LEU A 1 83 ? -4.191 -6.243 1.086 1.00 87.12 83 LEU A C 1
ATOM 627 O O . LEU A 1 83 ? -5.145 -7.013 1.123 1.00 87.12 83 LEU A O 1
ATOM 631 N N . LYS A 1 84 ? -4.348 -4.924 0.935 1.00 89.56 84 LYS A N 1
ATOM 632 C CA . LYS A 1 84 ? -5.664 -4.295 0.800 1.00 89.56 84 LYS A CA 1
ATOM 633 C C . LYS A 1 84 ? -6.418 -4.798 -0.438 1.00 89.56 84 LYS A C 1
ATOM 635 O O . LYS A 1 84 ? -7.607 -5.077 -0.343 1.00 89.56 84 LYS A O 1
ATOM 640 N N . ALA A 1 85 ? -5.742 -4.940 -1.577 1.00 85.19 85 ALA A N 1
ATOM 641 C CA . ALA A 1 85 ? -6.352 -5.482 -2.790 1.00 85.19 85 ALA A CA 1
ATOM 642 C C . ALA A 1 85 ? -6.757 -6.960 -2.628 1.00 85.19 85 ALA A C 1
ATOM 644 O O . ALA A 1 85 ? -7.798 -7.368 -3.137 1.00 85.19 85 ALA A O 1
ATOM 645 N N . VAL A 1 86 ? -5.968 -7.756 -1.894 1.00 89.12 86 VAL A N 1
ATOM 646 C CA . VAL A 1 86 ? -6.314 -9.143 -1.540 1.00 89.12 86 VAL A CA 1
ATOM 647 C C . VAL A 1 86 ? -7.564 -9.182 -0.661 1.00 89.12 86 VAL A C 1
ATOM 649 O O . VAL A 1 86 ? -8.467 -9.968 -0.943 1.00 89.12 86 VAL A O 1
ATOM 652 N N . ASP A 1 87 ? -7.654 -8.315 0.351 1.00 87.69 87 ASP A N 1
ATOM 653 C CA . ASP A 1 87 ? -8.836 -8.208 1.214 1.00 87.69 87 ASP A CA 1
ATOM 654 C C . ASP A 1 87 ? -10.089 -7.813 0.415 1.00 87.69 87 ASP A C 1
ATOM 656 O O . ASP A 1 87 ? -11.151 -8.414 0.580 1.00 87.69 87 ASP A O 1
ATOM 660 N N . GLU A 1 88 ? -9.972 -6.827 -0.481 1.00 89.19 88 GLU A N 1
ATOM 661 C CA . GLU A 1 88 ? -11.068 -6.376 -1.349 1.00 89.19 88 GLU A CA 1
ATOM 662 C C . GLU A 1 88 ? -11.519 -7.475 -2.321 1.00 89.19 88 GLU A C 1
ATOM 664 O O . GLU A 1 88 ? -12.719 -7.694 -2.494 1.00 89.19 88 GLU A O 1
ATOM 669 N N . PHE A 1 89 ? -10.576 -8.213 -2.911 1.00 87.50 89 PHE A N 1
ATOM 670 C CA . PHE A 1 89 ? -10.881 -9.341 -3.788 1.00 87.50 89 PHE A CA 1
ATOM 671 C C . PHE A 1 89 ? -11.561 -10.486 -3.029 1.00 87.50 89 PHE A C 1
ATOM 673 O O . PHE A 1 89 ? -12.590 -10.993 -3.471 1.00 87.50 89 PHE A O 1
ATOM 680 N N . ALA A 1 90 ? -11.034 -10.866 -1.862 1.00 85.44 90 ALA A N 1
ATOM 681 C CA . ALA A 1 90 ? -11.630 -11.898 -1.018 1.00 85.44 90 ALA A CA 1
ATOM 682 C C . ALA A 1 90 ? -13.047 -11.516 -0.565 1.00 85.44 90 ALA A C 1
ATOM 684 O O . ALA A 1 90 ? -13.930 -12.374 -0.504 1.00 85.44 90 ALA A O 1
ATOM 685 N N . TYR A 1 91 ? -13.280 -10.231 -0.284 1.00 86.38 91 TYR A N 1
ATOM 686 C CA . TYR A 1 91 ? -14.602 -9.702 0.029 1.00 86.38 91 TYR A CA 1
ATOM 687 C C . TYR A 1 91 ? -15.560 -9.801 -1.170 1.00 86.38 91 TYR A C 1
ATOM 689 O O . TYR A 1 91 ? -16.661 -10.325 -1.013 1.00 86.38 91 TYR A O 1
ATOM 697 N N . ALA A 1 92 ? -15.137 -9.384 -2.368 1.00 84.88 92 ALA A N 1
ATOM 698 C CA . ALA A 1 92 ? -15.950 -9.473 -3.585 1.00 84.88 92 ALA A CA 1
ATOM 699 C C . ALA A 1 92 ? -16.292 -10.927 -3.962 1.00 84.88 92 ALA A C 1
ATOM 701 O O . ALA A 1 92 ? -17.430 -11.235 -4.315 1.00 84.88 92 ALA A O 1
ATOM 702 N N . GLU A 1 93 ? -15.333 -11.846 -3.835 1.00 84.31 93 GLU A N 1
ATOM 703 C CA . GLU A 1 93 ? -15.559 -13.281 -4.035 1.00 84.31 93 GLU A CA 1
ATOM 704 C C . GLU A 1 93 ? -16.524 -13.857 -2.990 1.00 84.31 93 GLU A C 1
ATOM 706 O O . GLU A 1 93 ? -17.412 -14.645 -3.327 1.00 84.31 93 GLU A O 1
ATOM 711 N N . ALA A 1 94 ? -16.421 -13.419 -1.730 1.00 86.75 94 ALA A N 1
ATOM 712 C CA . ALA A 1 94 ? -17.360 -13.805 -0.685 1.00 86.75 94 ALA A CA 1
ATOM 713 C C . ALA A 1 94 ? -18.783 -13.268 -0.939 1.00 86.75 94 ALA A C 1
ATOM 715 O O . ALA A 1 94 ? -19.739 -14.010 -0.717 1.00 86.75 94 ALA A O 1
ATOM 716 N N . GLU A 1 95 ? -18.939 -12.041 -1.450 1.00 84.19 95 GLU A N 1
ATOM 717 C CA . GLU A 1 95 ? -20.234 -11.494 -1.897 1.00 84.19 95 GLU A CA 1
ATOM 718 C C . GLU A 1 95 ? -20.803 -12.256 -3.104 1.00 84.19 95 GLU A C 1
ATOM 720 O O . GLU A 1 95 ? -22.010 -12.475 -3.185 1.00 84.19 95 GLU A O 1
ATOM 725 N N . ALA A 1 96 ? -19.940 -12.736 -4.003 1.00 85.75 96 ALA A N 1
ATOM 726 C CA . ALA A 1 96 ? -20.314 -13.588 -5.132 1.00 85.75 96 ALA A CA 1
ATOM 727 C C . ALA A 1 96 ? -20.616 -15.052 -4.737 1.00 85.75 96 ALA A C 1
ATOM 729 O O . ALA A 1 96 ? -20.859 -15.890 -5.610 1.00 85.75 96 ALA A O 1
ATOM 730 N N . GLY A 1 97 ? -20.586 -15.381 -3.440 1.00 84.19 97 GLY A N 1
ATOM 731 C CA . GLY A 1 97 ? -20.874 -16.715 -2.905 1.00 84.19 97 GLY A CA 1
ATOM 732 C C . GLY A 1 97 ? -19.697 -17.698 -2.936 1.00 84.19 97 GLY A C 1
ATOM 733 O O . GLY A 1 97 ? -19.868 -18.856 -2.563 1.00 84.19 97 GLY A O 1
ATOM 734 N N . ARG A 1 98 ? -18.498 -17.262 -3.342 1.00 86.56 98 ARG A N 1
ATOM 735 C CA . ARG A 1 98 ? -17.258 -18.058 -3.373 1.00 86.56 98 ARG A CA 1
ATOM 736 C C . ARG A 1 98 ? -16.337 -17.659 -2.221 1.00 86.56 98 ARG A C 1
ATOM 738 O O . ARG A 1 98 ? -15.246 -17.133 -2.410 1.00 86.56 98 ARG A O 1
ATOM 745 N N . THR A 1 99 ? -16.791 -17.881 -0.991 1.00 83.88 99 THR A N 1
ATOM 746 C CA . THR A 1 99 ? -16.003 -17.523 0.196 1.00 83.88 99 THR A CA 1
ATOM 747 C C . THR A 1 99 ? -14.752 -18.409 0.326 1.00 83.88 99 THR A C 1
ATOM 749 O O . THR A 1 99 ? -14.874 -19.634 0.236 1.00 83.88 99 THR A O 1
ATOM 752 N N . PRO A 1 100 ? -13.560 -17.833 0.585 1.00 82.88 100 PRO A N 1
ATOM 753 C CA . PRO A 1 100 ? -12.352 -18.612 0.847 1.00 82.88 100 PRO A CA 1
ATOM 754 C C . PRO A 1 100 ? -12.533 -19.601 2.016 1.00 82.88 100 PRO A C 1
ATOM 756 O O . PRO A 1 100 ? -13.147 -19.241 3.027 1.00 82.88 100 PRO A O 1
ATOM 759 N N . PRO A 1 101 ? -11.987 -20.831 1.933 1.00 82.88 101 PRO A N 1
ATOM 760 C CA . PRO A 1 101 ? -12.075 -21.806 3.019 1.00 82.88 101 PRO A CA 1
ATOM 761 C C . PRO A 1 101 ? -11.555 -21.242 4.349 1.00 82.88 101 PRO A C 1
ATOM 763 O O . PRO A 1 101 ? -10.480 -20.651 4.403 1.00 82.88 101 PRO A O 1
ATOM 766 N N . GLY A 1 102 ? -12.319 -21.428 5.429 1.00 85.31 102 GLY A N 1
ATOM 767 C CA . GLY A 1 102 ? -11.988 -20.903 6.761 1.00 85.31 102 GLY A CA 1
ATOM 768 C C . GLY A 1 102 ? -12.461 -19.468 7.032 1.00 85.31 102 GLY A C 1
ATOM 769 O O . GLY A 1 102 ? -12.376 -19.016 8.173 1.00 85.31 102 GLY A O 1
ATOM 770 N N . TYR A 1 103 ? -13.021 -18.776 6.035 1.00 84.69 103 TYR A N 1
ATOM 771 C CA . TYR A 1 103 ? -13.583 -17.432 6.177 1.00 84.69 103 TYR A CA 1
ATOM 772 C C . TYR A 1 103 ? -15.112 -17.458 6.070 1.00 84.69 103 TYR A C 1
ATOM 774 O O . TYR A 1 103 ? -15.706 -18.369 5.496 1.00 84.69 103 TYR A O 1
ATOM 782 N N . LYS A 1 104 ? -15.769 -16.449 6.648 1.00 80.31 104 LYS A N 1
ATOM 783 C CA . LYS A 1 104 ? -17.217 -16.231 6.526 1.00 80.31 104 LYS A CA 1
ATOM 784 C C . LYS A 1 104 ? -17.511 -14.750 6.324 1.00 80.31 104 LYS A C 1
ATOM 786 O O . LYS A 1 104 ? -16.878 -13.907 6.959 1.00 80.31 104 LYS A O 1
ATOM 791 N N . LEU A 1 105 ? -18.500 -14.438 5.490 1.00 80.12 105 LEU A N 1
ATOM 792 C CA . LEU A 1 105 ? -19.000 -13.075 5.336 1.00 80.12 105 LEU A CA 1
ATOM 793 C C . LEU A 1 105 ? -19.872 -12.722 6.550 1.00 80.12 105 LEU A C 1
ATOM 795 O O . LEU A 1 105 ? -20.837 -13.420 6.861 1.00 80.12 105 LEU A O 1
ATOM 799 N N . VAL A 1 106 ? -19.518 -11.658 7.269 1.00 81.12 106 VAL A N 1
ATOM 800 C CA . VAL A 1 106 ? -20.267 -11.174 8.440 1.00 81.12 106 VAL A CA 1
ATOM 801 C C . VAL A 1 106 ? -20.581 -9.701 8.240 1.00 81.12 106 VAL A C 1
ATOM 803 O O . VAL A 1 106 ? -19.728 -8.941 7.786 1.00 81.12 106 VAL A O 1
ATOM 806 N N . ALA A 1 107 ? -21.788 -9.281 8.622 1.00 74.94 107 ALA A N 1
ATOM 807 C CA . ALA A 1 107 ? -22.142 -7.870 8.645 1.00 74.94 107 ALA A CA 1
ATOM 808 C C . ALA A 1 107 ? -21.140 -7.080 9.500 1.00 74.94 107 ALA A C 1
ATOM 810 O O . ALA A 1 107 ? -20.854 -7.431 10.650 1.00 74.94 107 ALA A O 1
ATOM 811 N N . LYS A 1 108 ? -20.615 -5.989 8.937 1.00 75.25 108 LYS A N 1
ATOM 812 C CA . LYS A 1 108 ? -19.735 -5.072 9.662 1.00 75.25 108 LYS A CA 1
ATOM 813 C C . LYS A 1 108 ? -20.460 -4.581 10.917 1.00 75.25 108 LYS A C 1
ATOM 815 O O . LYS A 1 108 ? -21.638 -4.230 10.861 1.00 75.25 108 LYS A O 1
ATOM 820 N N . ARG A 1 109 ? -19.764 -4.557 12.057 1.00 68.50 109 ARG A N 1
ATOM 821 C CA . ARG A 1 109 ? -20.335 -4.094 13.330 1.00 68.50 109 ARG A CA 1
ATOM 822 C C . ARG A 1 109 ? -20.930 -2.697 13.139 1.00 68.50 109 ARG A C 1
ATOM 824 O O . ARG A 1 109 ? -20.203 -1.763 12.804 1.00 68.50 109 ARG A O 1
ATOM 831 N N . ALA A 1 110 ? -22.237 -2.562 13.350 1.00 63.25 110 ALA A N 1
ATOM 832 C CA . ALA A 1 110 ? -22.913 -1.278 13.234 1.00 63.25 110 ALA A CA 1
ATOM 833 C C . ALA A 1 110 ? -22.346 -0.303 14.277 1.00 63.25 110 ALA A C 1
ATOM 835 O O . ALA A 1 110 ? -22.444 -0.540 15.484 1.00 63.25 110 ALA A O 1
ATOM 836 N N . THR A 1 111 ? -21.740 0.790 13.818 1.00 62.09 111 THR A N 1
ATOM 837 C CA . THR A 1 111 ? -21.379 1.912 14.683 1.00 62.09 111 THR A CA 1
ATOM 838 C C . THR A 1 111 ? -22.597 2.814 14.827 1.00 62.09 111 THR A C 1
ATOM 840 O O . THR A 1 111 ? -23.217 3.215 13.841 1.00 62.09 111 THR A O 1
ATOM 843 N N . ARG A 1 112 ? -22.992 3.098 16.071 1.00 66.75 112 ARG A N 1
ATOM 844 C CA . ARG A 1 112 ? -24.097 4.022 16.343 1.00 66.75 112 ARG A CA 1
ATOM 845 C C . ARG A 1 112 ? -23.646 5.424 15.942 1.00 66.75 112 ARG A C 1
ATOM 847 O O . ARG A 1 112 ? -22.617 5.893 16.417 1.00 66.75 112 ARG A O 1
ATOM 854 N N . LYS A 1 113 ? -24.412 6.065 15.066 1.00 71.19 113 LYS A N 1
ATOM 855 C CA . LYS A 1 113 ? -24.248 7.469 14.682 1.00 71.19 113 LYS A CA 1
ATOM 856 C C . LYS A 1 113 ? -25.497 8.233 15.097 1.00 71.19 113 LYS A C 1
ATOM 858 O O . LYS A 1 113 ? -26.590 7.661 15.097 1.00 71.19 113 LYS A O 1
ATOM 863 N N . TRP A 1 114 ? -25.342 9.508 15.440 1.00 67.38 114 TRP A N 1
ATOM 864 C CA . TRP A 1 114 ? -26.486 10.393 15.626 1.00 67.38 114 TRP A CA 1
ATOM 865 C C . TRP A 1 114 ? -27.245 10.499 14.302 1.00 67.38 114 TRP A C 1
ATOM 867 O O . TRP A 1 114 ? -26.641 10.706 13.253 1.00 67.38 114 TRP A O 1
ATOM 877 N N . ARG A 1 115 ? -28.567 10.302 14.334 1.00 71.31 115 ARG A N 1
ATOM 878 C CA . ARG A 1 115 ? -29.420 10.438 13.140 1.00 71.31 115 ARG A CA 1
ATOM 879 C C . ARG A 1 115 ? -29.406 11.877 12.622 1.00 71.31 115 ARG A C 1
ATOM 881 O O . ARG A 1 115 ? -29.374 12.098 11.419 1.00 71.31 115 ARG A O 1
ATOM 888 N N . ASN A 1 116 ? -29.449 12.817 13.554 1.00 72.19 116 ASN A N 1
ATOM 889 C CA . ASN A 1 116 ? -29.343 14.246 13.342 1.00 72.19 116 ASN A CA 1
ATOM 890 C C . ASN A 1 116 ? -28.722 14.819 14.619 1.00 72.19 116 ASN A C 1
ATOM 892 O O . ASN A 1 116 ? -29.223 14.567 15.716 1.00 72.19 116 ASN A O 1
ATOM 896 N N . GLU A 1 117 ? -27.601 15.518 14.483 1.00 71.50 117 GLU A N 1
ATOM 897 C CA . GLU A 1 117 ? -26.892 16.106 15.622 1.00 71.50 117 GLU A CA 1
ATOM 898 C C . GLU A 1 117 ? -27.720 17.218 16.280 1.00 71.50 117 GLU A C 1
ATOM 900 O O . GLU A 1 117 ? -27.735 17.316 17.502 1.00 71.50 117 GLU A O 1
ATOM 905 N N . GLY A 1 118 ? -28.485 17.986 15.496 1.00 71.38 118 GLY A N 1
ATOM 906 C CA . GLY A 1 118 ? -29.416 19.009 15.979 1.00 71.38 118 GLY A CA 1
ATOM 907 C C . GLY A 1 118 ? -30.503 18.434 16.880 1.00 71.38 118 GLY A C 1
ATOM 908 O O . GLY A 1 118 ? -30.648 18.857 18.026 1.00 71.38 118 GLY A O 1
ATOM 909 N N . ASP A 1 119 ? -31.198 17.402 16.401 1.00 75.06 119 ASP A N 1
ATOM 910 C CA . ASP A 1 119 ? -32.263 16.747 17.171 1.00 75.06 119 ASP A CA 1
ATOM 911 C C . ASP A 1 119 ? -31.706 16.054 18.422 1.00 75.06 119 ASP A C 1
ATOM 913 O O . ASP A 1 119 ? -32.340 16.055 19.479 1.00 75.06 119 ASP A O 1
ATOM 917 N N . ALA A 1 120 ? -30.497 15.486 18.328 1.00 72.94 120 ALA A N 1
ATOM 918 C CA . ALA A 1 120 ? -29.806 14.896 19.468 1.00 72.94 120 ALA A CA 1
ATOM 919 C C . ALA A 1 120 ? -29.457 15.954 20.525 1.00 72.94 120 ALA A C 1
ATOM 921 O O . ALA A 1 120 ? -29.703 15.724 21.707 1.00 72.94 120 ALA A O 1
ATOM 922 N N . MET A 1 121 ? -28.955 17.124 20.116 1.00 69.25 121 MET A N 1
ATOM 923 C CA . MET A 1 121 ? -28.661 18.238 21.021 1.00 69.25 121 MET A CA 1
ATOM 924 C C . MET A 1 121 ? -29.923 18.731 21.731 1.00 69.25 121 MET A C 1
ATOM 926 O O . MET A 1 121 ? -29.931 18.814 22.957 1.00 69.25 121 MET A O 1
ATOM 930 N N . THR A 1 122 ? -31.009 18.989 20.997 1.00 74.25 122 THR A N 1
ATOM 931 C CA . THR A 1 122 ? -32.276 19.442 21.591 1.00 74.25 122 THR A CA 1
ATOM 932 C C . THR A 1 122 ? -32.867 18.393 22.534 1.00 74.25 122 THR A C 1
ATOM 934 O O . THR A 1 122 ? -33.340 18.734 23.617 1.00 74.25 122 THR A O 1
ATOM 937 N N . ALA A 1 123 ? -32.795 17.106 22.181 1.00 74.31 123 ALA A N 1
ATOM 938 C CA . ALA A 1 123 ? -33.287 16.023 23.030 1.00 74.31 123 ALA A CA 1
ATOM 939 C C . ALA A 1 123 ? -32.434 15.811 24.296 1.00 74.31 123 ALA A C 1
ATOM 941 O O . ALA A 1 123 ? -32.980 15.479 25.348 1.00 74.31 123 ALA A O 1
ATOM 942 N N . LEU A 1 124 ? -31.112 16.000 24.219 1.00 72.94 124 LEU A N 1
ATOM 943 C CA . LEU A 1 124 ? -30.206 15.903 25.370 1.00 72.94 124 LEU A CA 1
ATOM 944 C C . LEU A 1 124 ? -30.354 17.112 26.305 1.00 72.94 124 LEU A C 1
ATOM 946 O O . LEU A 1 124 ? -30.451 16.928 27.518 1.00 72.94 124 LEU A O 1
ATOM 950 N N . GLN A 1 125 ? -30.486 18.321 25.750 1.00 73.75 125 GLN A N 1
ATOM 951 C CA . GLN A 1 125 ? -30.795 19.539 26.510 1.00 73.75 125 GLN A CA 1
ATOM 952 C C . GLN A 1 125 ? -32.171 19.454 27.181 1.00 73.75 125 GLN A C 1
ATOM 954 O O . GLN A 1 125 ? -32.299 19.750 28.366 1.00 73.75 125 GLN A O 1
ATOM 959 N N . GLY A 1 126 ? -33.190 18.970 26.462 1.00 73.75 126 GLY A N 1
ATOM 960 C CA . GLY A 1 126 ? -34.539 18.764 27.000 1.00 73.75 126 GLY A CA 1
ATOM 961 C C . GLY A 1 126 ? -34.614 17.706 28.106 1.00 73.75 126 GLY A C 1
ATOM 962 O O . GLY A 1 126 ? -35.533 17.731 28.919 1.00 73.75 126 GLY A O 1
ATOM 963 N N . LYS A 1 127 ? -33.630 16.801 28.182 1.00 76.75 127 LYS A N 1
ATOM 964 C CA . LYS A 1 127 ? -33.466 15.831 29.278 1.00 76.75 127 LYS A CA 1
ATOM 965 C C . LYS A 1 127 ? -32.617 16.351 30.441 1.00 76.75 127 LYS A C 1
ATOM 967 O O . LYS A 1 127 ? -32.329 15.587 31.359 1.00 76.75 127 LYS A O 1
ATOM 972 N N . GLY A 1 128 ? -32.215 17.621 30.412 1.00 69.38 128 GLY A N 1
ATOM 973 C CA . GLY A 1 128 ? -31.420 18.240 31.471 1.00 69.38 128 GLY A CA 1
ATOM 974 C C . GLY A 1 128 ? -29.961 17.786 31.495 1.00 69.38 128 GLY A C 1
ATOM 975 O O . GLY A 1 128 ? -29.285 17.973 32.504 1.00 69.38 128 GLY A O 1
ATOM 976 N N . VAL A 1 129 ? -29.455 17.187 30.410 1.00 69.56 129 VAL A N 1
ATOM 977 C CA . VAL A 1 129 ? -28.023 16.907 30.294 1.00 69.56 129 VAL A CA 1
ATOM 978 C C . VAL A 1 129 ? -27.319 18.247 30.087 1.00 69.56 129 VAL A C 1
ATOM 980 O O . VAL A 1 129 ? -27.686 19.013 29.197 1.00 69.56 129 VAL A O 1
ATOM 983 N N . ALA A 1 130 ? -26.331 18.562 30.925 1.00 64.31 130 ALA A N 1
ATOM 984 C CA . ALA A 1 130 ? -25.552 19.785 30.774 1.00 64.31 130 ALA A CA 1
ATOM 985 C C . ALA A 1 130 ? -24.787 19.764 29.442 1.00 64.31 130 ALA A C 1
ATOM 987 O O . ALA A 1 130 ? -24.247 18.728 29.056 1.00 64.31 130 ALA A O 1
ATOM 988 N N . THR A 1 131 ? -24.698 20.908 28.758 1.00 61.22 131 THR A N 1
ATOM 989 C CA . THR A 1 131 ? -23.998 21.030 27.466 1.00 61.22 131 THR A CA 1
ATOM 990 C C . THR A 1 131 ? -22.554 20.528 27.533 1.00 61.22 131 THR A C 1
ATOM 992 O O . THR A 1 131 ? -22.088 19.900 26.592 1.00 61.22 131 THR A O 1
ATOM 995 N N . SER A 1 132 ? -21.880 20.693 28.674 1.00 60.06 132 SER A N 1
ATOM 996 C CA . SER A 1 132 ? -20.526 20.183 28.935 1.00 60.06 132 SER A CA 1
ATOM 997 C C . SER A 1 132 ? -20.410 18.657 29.036 1.00 60.06 132 SER A C 1
ATOM 999 O O . SER A 1 132 ? -19.303 18.132 28.998 1.00 60.06 132 SER A O 1
ATOM 1001 N N . ALA A 1 133 ? -21.522 17.935 29.198 1.00 60.31 133 ALA A N 1
ATOM 1002 C CA . ALA A 1 133 ? -21.535 16.480 29.342 1.00 60.31 133 ALA A CA 1
ATOM 1003 C C . ALA A 1 133 ? -21.767 15.739 28.014 1.00 60.31 133 ALA A C 1
ATOM 1005 O O . ALA A 1 133 ? -21.522 14.537 27.945 1.00 60.31 133 ALA A O 1
ATOM 1006 N N . PHE A 1 134 ? -22.240 16.426 26.966 1.00 60.47 134 PHE A N 1
ATOM 1007 C CA . PHE A 1 134 ? -22.428 15.831 25.634 1.00 60.47 134 PHE A CA 1
ATOM 1008 C C . PHE A 1 134 ? -21.742 16.599 24.500 1.00 60.47 134 PHE A C 1
ATOM 1010 O O . PHE A 1 134 ? -21.576 16.041 23.417 1.00 60.47 134 PHE A O 1
ATOM 1017 N N . MET A 1 135 ? -21.331 17.849 24.722 1.00 57.00 135 MET A N 1
ATOM 1018 C CA . MET A 1 135 ? -20.319 18.493 23.898 1.00 57.00 135 MET A CA 1
ATOM 1019 C C . MET A 1 135 ? -18.979 18.361 24.602 1.00 57.00 135 MET A C 1
ATOM 1021 O O . MET A 1 135 ? -18.765 18.940 25.665 1.00 57.00 135 MET A O 1
ATOM 1025 N N . GLU A 1 136 ? -18.050 17.656 23.968 1.00 57.69 136 GLU A N 1
ATOM 1026 C CA . GLU A 1 136 ? -16.641 17.872 24.253 1.00 57.69 136 GLU A CA 1
ATOM 1027 C C . GLU A 1 136 ? -16.311 19.296 23.791 1.00 57.69 136 GLU A C 1
ATOM 1029 O O . GLU A 1 136 ? -16.074 19.551 22.610 1.00 57.69 136 GLU A O 1
ATOM 1034 N N . THR A 1 137 ? -16.307 20.260 24.714 1.00 54.09 137 THR A N 1
ATOM 1035 C CA . THR A 1 137 ? -15.629 21.547 24.519 1.00 54.09 137 THR A CA 1
ATOM 1036 C C . THR A 1 137 ? -14.126 21.293 24.553 1.00 54.09 137 THR A C 1
ATOM 1038 O O . THR A 1 137 ? -13.417 21.753 25.444 1.00 54.09 137 THR A O 1
ATOM 1041 N N . ALA A 1 138 ? -13.637 20.484 23.615 1.00 48.31 138 ALA A N 1
ATOM 1042 C CA . ALA A 1 138 ? -12.221 20.353 23.370 1.00 48.31 138 ALA A CA 1
ATOM 1043 C C . ALA A 1 138 ? -11.740 21.720 22.882 1.00 48.31 138 ALA A C 1
ATOM 1045 O O . ALA A 1 138 ? -12.273 22.277 21.914 1.00 48.31 138 ALA A O 1
ATOM 1046 N N . ILE A 1 139 ? -10.754 22.282 23.579 1.00 49.53 139 ILE A N 1
ATOM 1047 C CA . ILE A 1 139 ? -10.019 23.437 23.075 1.00 49.53 139 ILE A CA 1
ATOM 1048 C C . ILE A 1 139 ? -9.500 23.022 21.696 1.00 49.53 139 ILE A C 1
ATOM 1050 O O . ILE A 1 139 ? -8.827 21.998 21.554 1.00 49.53 139 ILE A O 1
ATOM 1054 N N . LYS A 1 140 ? -9.906 23.767 20.664 1.00 54.16 140 LYS A N 1
ATOM 1055 C CA . LYS A 1 140 ? -9.460 23.533 19.287 1.00 54.16 140 LYS A CA 1
ATOM 1056 C C . LYS A 1 140 ? -7.932 23.492 19.270 1.00 54.16 140 LYS A C 1
ATOM 1058 O O . LYS A 1 140 ? -7.296 24.207 20.040 1.00 54.16 140 LYS A O 1
ATOM 1063 N N . SER A 1 141 ? -7.343 22.663 18.409 1.00 54.06 141 SER A N 1
ATOM 1064 C CA . SER A 1 141 ? -5.883 22.528 18.384 1.00 54.06 141 SER A CA 1
ATOM 1065 C C . SER A 1 141 ? -5.211 23.892 18.155 1.00 54.06 141 SER A C 1
ATOM 1067 O O . SER A 1 141 ? -5.816 24.753 17.505 1.00 54.06 141 SER A O 1
ATOM 1069 N N . PRO A 1 142 ? -3.971 24.108 18.632 1.00 54.66 142 PRO A N 1
ATOM 1070 C CA . PRO A 1 142 ? -3.272 25.384 18.466 1.00 54.66 142 PRO A CA 1
ATOM 1071 C C . PRO A 1 142 ? -3.305 25.902 17.023 1.00 54.66 142 PRO A C 1
ATOM 1073 O O . PRO A 1 142 ? -3.688 27.041 16.785 1.00 54.66 142 PRO A O 1
ATOM 1076 N N . ALA A 1 143 ? -3.110 25.018 16.038 1.00 52.81 143 ALA A N 1
ATOM 1077 C CA . ALA A 1 143 ? -3.197 25.351 14.614 1.00 52.81 143 ALA A CA 1
ATOM 1078 C C . ALA A 1 143 ? -4.595 25.826 14.154 1.00 52.81 143 ALA A C 1
ATOM 1080 O O . ALA A 1 143 ? -4.716 26.641 13.238 1.00 52.81 143 ALA A O 1
ATOM 1081 N N . GLN A 1 144 ? -5.673 25.310 14.754 1.00 57.25 144 GLN A N 1
ATOM 1082 C CA . GLN A 1 144 ? -7.044 25.743 14.467 1.00 57.25 144 GLN A CA 1
ATOM 1083 C C . GLN A 1 144 ? -7.384 27.074 15.146 1.00 57.25 144 GLN A C 1
ATOM 1085 O O . GLN A 1 144 ? -8.153 27.854 14.583 1.00 57.25 144 GLN A O 1
ATOM 1090 N N . LEU A 1 145 ? -6.825 27.340 16.329 1.00 57.34 145 LEU A N 1
ATOM 1091 C CA . LEU A 1 145 ? -6.999 28.609 17.032 1.00 57.34 145 LEU A CA 1
ATOM 1092 C C . LEU A 1 145 ? -6.132 29.720 16.431 1.00 57.34 145 LEU A C 1
ATOM 1094 O O . LEU A 1 145 ? -6.643 30.814 16.232 1.00 57.34 145 LEU A O 1
ATOM 1098 N N . GLU A 1 146 ? -4.895 29.443 16.018 1.00 57.28 146 GLU A N 1
ATOM 1099 C CA . GLU A 1 146 ? -4.045 30.378 15.261 1.00 57.28 146 GLU A CA 1
ATOM 1100 C C . GLU A 1 146 ? -4.703 30.815 13.944 1.00 57.28 146 GLU A C 1
ATOM 1102 O O . GLU A 1 146 ? -4.564 31.960 13.516 1.00 57.28 146 GLU A O 1
ATOM 1107 N N . LYS A 1 147 ? -5.478 29.924 13.309 1.00 58.03 147 LYS A N 1
ATOM 1108 C CA . LYS A 1 147 ? -6.242 30.239 12.092 1.00 58.03 147 LYS A CA 1
ATOM 1109 C C . LYS A 1 147 ? -7.434 31.173 12.350 1.00 58.03 147 LYS A C 1
ATOM 1111 O O . LYS A 1 147 ? -7.880 31.834 11.418 1.00 58.03 147 LYS A O 1
ATOM 1116 N N . LEU A 1 148 ? -7.962 31.207 13.577 1.00 57.94 148 LEU A N 1
ATOM 1117 C CA . LEU A 1 148 ? -9.113 32.031 13.973 1.00 57.94 148 LEU A CA 1
ATOM 1118 C C . LEU A 1 148 ? -8.709 33.332 14.684 1.00 57.94 148 LEU A C 1
ATOM 1120 O O . LEU A 1 148 ? -9.395 34.335 14.524 1.00 57.94 148 LEU A O 1
ATOM 1124 N N . LEU A 1 149 ? -7.624 33.311 15.460 1.00 60.47 149 LEU A N 1
ATOM 1125 C CA . LEU A 1 149 ? -7.164 34.410 16.319 1.00 60.47 149 LEU A CA 1
ATOM 1126 C C . LEU A 1 149 ? -5.943 35.152 15.749 1.00 60.47 149 LEU A C 1
ATOM 1128 O O . LEU A 1 149 ? -5.614 36.234 16.226 1.00 60.47 149 LEU A O 1
ATOM 1132 N N . GLY A 1 150 ? -5.300 34.604 14.713 1.00 50.19 150 GLY A N 1
ATOM 1133 C CA . GLY A 1 150 ? -4.042 35.115 14.171 1.00 50.19 150 GLY A CA 1
ATOM 1134 C C . GLY A 1 150 ? -2.820 34.516 14.877 1.00 50.19 150 GLY A C 1
ATOM 1135 O O . GLY A 1 150 ? -2.885 34.088 16.030 1.00 50.19 150 GLY A O 1
ATOM 1136 N N . LYS A 1 151 ? -1.692 34.454 14.158 1.00 53.09 151 LYS A N 1
ATOM 1137 C CA . LYS A 1 151 ? -0.412 33.966 14.698 1.00 53.09 151 LYS A CA 1
ATOM 1138 C C . LYS A 1 151 ? 0.081 34.897 15.814 1.00 53.09 151 LYS A C 1
ATOM 1140 O O . LYS A 1 151 ? 0.032 36.112 15.636 1.00 53.09 151 LYS A O 1
ATOM 1145 N N . GLY A 1 152 ? 0.573 34.330 16.918 1.00 57.31 152 GLY A N 1
ATOM 1146 C CA . GLY A 1 152 ? 1.197 35.070 18.025 1.00 57.31 152 GLY A CA 1
ATOM 1147 C C . GLY A 1 152 ? 0.379 35.186 19.317 1.00 57.31 152 GLY A C 1
ATOM 1148 O O . GLY A 1 152 ? 0.917 35.645 20.315 1.00 57.31 152 GLY A O 1
ATOM 1149 N N . PHE A 1 153 ? -0.895 34.768 19.347 1.00 56.81 153 PHE A N 1
ATOM 1150 C CA . PHE A 1 153 ? -1.728 34.873 20.563 1.00 56.81 153 PHE A CA 1
ATOM 1151 C C . PHE A 1 153 ? -1.624 33.657 21.503 1.00 56.81 153 PHE A C 1
ATOM 1153 O O . PHE A 1 153 ? -2.044 33.719 22.653 1.00 56.81 153 PHE A O 1
ATOM 1160 N N . ILE A 1 154 ? -1.112 32.530 21.005 1.00 56.00 154 ILE A N 1
ATOM 1161 C CA . ILE A 1 154 ? -1.112 31.232 21.708 1.00 56.00 154 ILE A CA 1
ATOM 1162 C C . ILE A 1 154 ? 0.317 30.714 21.906 1.00 56.00 154 ILE A C 1
ATOM 1164 O O . ILE A 1 154 ? 0.515 29.693 22.555 1.00 56.00 154 ILE A O 1
ATOM 1168 N N . ASP A 1 155 ? 1.320 31.437 21.400 1.00 58.47 155 ASP A N 1
ATOM 1169 C CA . ASP A 1 155 ? 2.729 31.038 21.474 1.00 58.47 155 ASP A CA 1
ATOM 1170 C C . ASP A 1 155 ? 3.221 30.949 22.931 1.00 58.47 155 ASP A C 1
ATOM 1172 O O . ASP A 1 155 ? 4.062 30.113 23.241 1.00 58.47 155 ASP A O 1
ATOM 1176 N N . GLU A 1 156 ? 2.646 31.734 23.852 1.00 58.81 156 GLU A N 1
ATOM 1177 C CA . GLU A 1 156 ? 2.940 31.652 25.295 1.00 58.81 156 GLU A CA 1
ATOM 1178 C C . GLU A 1 156 ? 2.281 30.446 25.999 1.00 58.81 156 GLU A C 1
ATOM 1180 O O . GLU A 1 156 ? 2.660 30.105 27.117 1.00 58.81 156 GLU A O 1
ATOM 1185 N N . LEU A 1 157 ? 1.300 29.787 25.368 1.00 54.03 157 LEU A N 1
ATOM 1186 C CA . LEU A 1 157 ? 0.503 28.693 25.951 1.00 54.03 157 LEU A CA 1
ATOM 1187 C C . LEU A 1 157 ? 0.774 27.324 25.302 1.00 54.03 157 LEU A C 1
ATOM 1189 O O . LEU A 1 157 ? 0.187 26.323 25.716 1.00 54.03 157 LEU A O 1
ATOM 1193 N N . VAL A 1 158 ? 1.628 27.260 24.277 1.00 47.09 158 VAL A N 1
ATOM 1194 C CA . VAL A 1 158 ? 1.904 26.040 23.506 1.00 47.09 158 VAL A CA 1
ATOM 1195 C C . VAL A 1 158 ? 3.336 25.588 23.759 1.00 47.09 158 VAL A C 1
ATOM 1197 O O . VAL A 1 158 ? 4.289 26.202 23.290 1.00 47.09 158 VAL A O 1
ATOM 1200 N N . VAL A 1 159 ? 3.491 24.458 24.451 1.00 50.84 159 VAL A N 1
ATOM 1201 C CA . VAL A 1 159 ? 4.765 23.732 24.505 1.00 50.84 159 VAL A CA 1
ATOM 1202 C C . VAL A 1 159 ? 4.743 22.668 23.411 1.00 50.84 159 VAL A C 1
ATOM 1204 O O . VAL A 1 159 ? 3.896 21.774 23.405 1.00 50.84 159 VAL A O 1
ATOM 1207 N N . ALA A 1 160 ? 5.658 22.773 22.449 1.00 50.25 160 ALA A N 1
ATOM 1208 C CA . ALA A 1 160 ? 5.838 21.766 21.410 1.00 50.25 160 ALA A CA 1
ATOM 1209 C C . ALA A 1 160 ? 6.636 20.573 21.964 1.00 50.25 160 ALA A C 1
ATOM 1211 O O . ALA A 1 160 ? 7.844 20.470 21.765 1.00 50.25 160 ALA A O 1
ATOM 1212 N N . GLU A 1 161 ? 5.965 19.663 22.667 1.00 44.91 161 GLU A N 1
ATOM 1213 C CA . GLU A 1 161 ? 6.574 18.412 23.127 1.00 44.91 161 GLU A CA 1
ATOM 1214 C C . GLU A 1 161 ? 6.518 17.358 22.012 1.00 44.91 161 GLU A C 1
ATOM 1216 O O . GLU A 1 161 ? 5.498 16.712 21.767 1.00 44.91 161 GLU A O 1
ATOM 1221 N N . SER A 1 162 ? 7.630 17.184 21.294 1.00 47.31 162 SER A N 1
ATOM 1222 C CA . SER A 1 162 ? 7.800 16.066 20.362 1.00 47.31 162 SER A CA 1
ATOM 1223 C C . SER A 1 162 ? 8.182 14.816 21.151 1.00 47.31 162 SER A C 1
ATOM 1225 O O . SER A 1 162 ? 9.359 14.579 21.401 1.00 47.31 162 SER A O 1
ATOM 1227 N N . SER A 1 163 ? 7.202 13.993 21.521 1.00 42.44 163 SER A N 1
ATOM 1228 C CA . SER A 1 163 ? 7.399 12.775 22.326 1.00 42.44 163 SER A CA 1
ATOM 1229 C C . SER A 1 163 ? 8.090 11.607 21.597 1.00 42.44 163 SER A C 1
ATOM 1231 O O . SER A 1 163 ? 8.084 10.481 22.092 1.00 42.44 163 SER A O 1
ATOM 1233 N N . GLY A 1 164 ? 8.699 11.834 20.426 1.00 51.56 164 GLY A N 1
ATOM 1234 C CA . GLY A 1 164 ? 9.495 10.803 19.762 1.00 51.56 164 GLY A CA 1
ATOM 1235 C C . GLY A 1 164 ? 10.028 11.158 18.377 1.00 51.56 164 GLY A C 1
ATOM 1236 O O . GLY A 1 164 ? 9.696 12.183 17.780 1.00 51.56 164 GLY A O 1
ATOM 1237 N N . HIS A 1 165 ? 10.860 10.261 17.848 1.00 55.38 165 HIS A N 1
ATOM 1238 C CA . HIS A 1 165 ? 11.427 10.343 16.505 1.00 55.38 165 HIS A CA 1
ATOM 1239 C C . HIS A 1 165 ? 10.670 9.419 15.547 1.00 55.38 165 HIS A C 1
ATOM 1241 O O . HIS A 1 165 ? 10.418 8.255 15.851 1.00 55.38 165 HIS A O 1
ATOM 1247 N N . THR A 1 166 ? 10.310 9.929 14.369 1.00 53.25 166 THR A N 1
ATOM 1248 C CA . THR A 1 166 ? 9.692 9.134 13.298 1.00 53.25 166 THR A CA 1
ATOM 1249 C C . THR A 1 166 ? 10.702 8.938 12.174 1.00 53.25 166 THR A C 1
ATOM 1251 O O . THR A 1 166 ? 11.308 9.906 11.720 1.00 53.25 166 THR A O 1
ATOM 1254 N N . LEU A 1 167 ? 10.869 7.698 11.708 1.00 57.47 167 LEU A N 1
ATOM 1255 C CA . LEU A 1 167 ? 11.676 7.402 10.524 1.00 57.47 167 LEU A CA 1
ATOM 1256 C C . LEU A 1 167 ? 10.970 7.951 9.278 1.00 57.47 167 LEU A C 1
ATOM 1258 O O . LEU A 1 167 ? 9.850 7.545 8.963 1.00 57.47 167 LEU A O 1
ATOM 1262 N N . ALA A 1 168 ? 11.631 8.874 8.587 1.00 59.78 168 ALA A N 1
ATOM 1263 C CA . ALA A 1 168 ? 11.143 9.533 7.383 1.00 59.78 168 ALA A CA 1
ATOM 1264 C C . ALA A 1 168 ? 12.159 9.358 6.236 1.00 59.78 168 ALA A C 1
ATOM 1266 O O . ALA A 1 168 ? 13.352 9.195 6.505 1.00 59.78 168 ALA A O 1
ATOM 1267 N N . PRO A 1 169 ? 11.715 9.354 4.966 1.00 53.28 169 PRO A N 1
ATOM 1268 C CA . PRO A 1 169 ? 12.618 9.294 3.817 1.00 53.28 169 PRO A CA 1
ATOM 1269 C C . PRO A 1 169 ? 13.507 10.547 3.742 1.00 53.28 169 PRO A C 1
ATOM 1271 O O . PRO A 1 169 ? 13.092 11.617 4.171 1.00 53.28 169 PRO A O 1
ATOM 1274 N N . GLU A 1 170 ? 14.694 10.449 3.131 1.00 59.38 170 GLU A N 1
ATOM 1275 C CA . GLU A 1 170 ? 15.629 11.587 2.960 1.00 59.38 170 GLU A CA 1
ATOM 1276 C C . GLU A 1 170 ? 15.038 12.764 2.162 1.00 59.38 170 GLU A C 1
ATOM 1278 O O . GLU A 1 170 ? 15.533 13.884 2.232 1.00 59.38 170 GLU A O 1
ATOM 1283 N N . SER A 1 171 ? 13.957 12.529 1.414 1.00 53.62 171 SER A N 1
ATOM 1284 C CA . SER A 1 171 ? 13.182 13.573 0.740 1.00 53.62 171 SER A CA 1
ATOM 1285 C C . SER A 1 171 ? 12.322 14.422 1.689 1.00 53.62 171 SER A C 1
ATOM 1287 O O . SER A 1 171 ? 11.719 15.404 1.254 1.00 53.62 171 SER A O 1
ATOM 1289 N N . ASP A 1 172 ? 12.190 14.029 2.959 1.00 54.41 172 ASP A N 1
ATOM 1290 C CA . ASP A 1 172 ? 11.501 14.813 3.980 1.00 54.41 172 ASP A CA 1
ATOM 1291 C C . ASP A 1 172 ? 12.340 16.050 4.333 1.00 54.41 172 ASP A C 1
ATOM 1293 O O . ASP A 1 172 ? 13.518 15.956 4.664 1.00 54.41 172 ASP A O 1
ATOM 1297 N N . LYS A 1 173 ? 11.731 17.238 4.250 1.00 50.31 173 LYS A N 1
ATOM 1298 C CA . LYS A 1 173 ? 12.414 18.519 4.492 1.00 50.31 173 LYS A CA 1
ATOM 1299 C C . LYS A 1 173 ? 12.776 18.751 5.965 1.00 50.31 173 LYS A C 1
ATOM 1301 O O . LYS A 1 173 ? 13.419 19.756 6.269 1.00 50.31 173 LYS A O 1
ATOM 1306 N N . ARG A 1 174 ? 12.308 17.902 6.887 1.00 62.56 174 ARG A N 1
ATOM 1307 C CA . ARG A 1 174 ? 12.547 18.051 8.328 1.00 62.56 174 ARG A CA 1
ATOM 1308 C C . ARG A 1 174 ? 14.005 17.713 8.678 1.00 62.56 174 ARG A C 1
ATOM 1310 O O . ARG A 1 174 ? 14.566 16.781 8.107 1.00 62.56 174 ARG A O 1
ATOM 1317 N N . PRO A 1 175 ? 14.635 18.454 9.613 1.00 60.97 175 PRO A N 1
ATOM 1318 C CA . PRO A 1 175 ? 16.025 18.214 9.986 1.00 60.97 175 PRO A CA 1
ATOM 1319 C C . PRO A 1 175 ? 16.189 16.824 10.613 1.00 60.97 175 PRO A C 1
ATOM 1321 O O . PRO A 1 175 ? 15.431 16.435 11.501 1.00 60.97 175 PRO A O 1
ATOM 1324 N N . SER A 1 176 ? 17.200 16.081 10.158 1.00 50.62 176 SER A N 1
ATOM 1325 C CA . SER A 1 176 ? 17.562 14.777 10.717 1.00 50.62 176 SER A CA 1
ATOM 1326 C C . SER A 1 176 ? 18.048 14.924 12.160 1.00 50.62 176 SER A C 1
ATOM 1328 O O . SER A 1 176 ? 18.959 15.714 12.424 1.00 50.62 176 SER A O 1
ATOM 1330 N N . VAL A 1 177 ? 17.515 14.121 13.078 1.00 61.59 177 VAL A N 1
ATOM 1331 C CA . VAL A 1 177 ? 18.006 14.071 14.459 1.00 61.59 177 VAL A CA 1
ATOM 1332 C C . VAL A 1 177 ? 19.102 13.010 14.557 1.00 61.59 177 VAL A C 1
ATOM 1334 O O . VAL A 1 177 ? 18.894 11.862 14.166 1.00 61.59 177 VAL A O 1
ATOM 1337 N N . LYS A 1 178 ? 20.282 13.382 15.070 1.00 50.41 178 LYS A N 1
ATOM 1338 C CA . LYS A 1 178 ? 21.306 12.408 15.475 1.00 50.41 178 LYS A CA 1
ATOM 1339 C C . LYS A 1 178 ? 20.884 11.830 16.830 1.00 50.41 178 LYS A C 1
ATOM 1341 O O . LYS A 1 178 ? 20.706 12.623 17.751 1.00 50.41 178 LYS A O 1
ATOM 1346 N N . PRO A 1 179 ? 20.737 10.507 16.992 1.00 44.81 179 PRO A N 1
ATOM 1347 C CA . PRO A 1 179 ? 20.434 9.941 18.298 1.00 44.81 179 PRO A CA 1
ATOM 1348 C C . PRO A 1 179 ? 21.652 10.130 19.209 1.00 44.81 179 PRO A C 1
ATOM 1350 O O . PRO A 1 179 ? 22.662 9.444 19.049 1.00 44.81 179 PRO A O 1
ATOM 1353 N N . ASN A 1 180 ? 21.585 11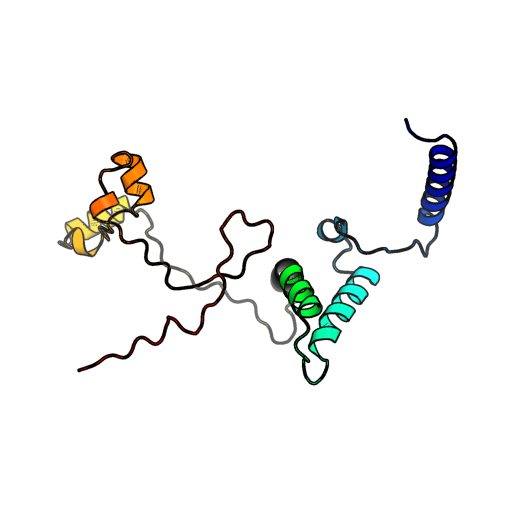.082 20.142 1.00 45.34 180 ASN A N 1
ATOM 1354 C CA . ASN A 1 180 ? 22.591 11.232 21.188 1.00 45.34 180 ASN A CA 1
ATOM 1355 C C . ASN A 1 180 ? 22.088 10.505 22.440 1.00 45.34 180 ASN A C 1
ATOM 1357 O O . ASN A 1 180 ? 21.498 11.100 23.332 1.00 45.34 180 ASN A O 1
ATOM 1361 N N . ALA A 1 181 ? 22.335 9.195 22.515 1.00 46.69 181 ALA A N 1
ATOM 1362 C CA . ALA A 1 181 ? 21.948 8.344 23.649 1.00 46.69 181 ALA A CA 1
ATOM 1363 C C . ALA A 1 181 ? 22.611 8.732 24.996 1.00 46.69 181 ALA A C 1
ATOM 1365 O O . ALA A 1 181 ? 22.426 8.051 26.000 1.00 46.69 181 ALA A O 1
ATOM 1366 N N . LYS A 1 182 ? 23.414 9.803 25.029 1.00 50.16 182 LYS A N 1
ATOM 1367 C CA . LYS A 1 182 ? 24.085 10.318 26.227 1.00 50.16 182 LYS A CA 1
ATOM 1368 C C . LYS A 1 182 ? 23.289 11.381 26.988 1.00 50.16 182 LYS A C 1
ATOM 1370 O O . LYS A 1 182 ? 23.641 11.650 28.129 1.00 50.16 182 LYS A O 1
ATOM 1375 N N . GLU A 1 183 ? 22.256 11.976 26.393 1.00 50.72 183 GLU A N 1
ATOM 1376 C CA . GLU A 1 183 ? 21.539 13.118 26.993 1.00 50.72 183 GLU A CA 1
ATOM 1377 C C . GLU A 1 183 ? 20.204 12.735 27.659 1.00 50.72 183 GLU A C 1
ATOM 1379 O O . GLU A 1 183 ? 19.662 13.527 28.420 1.00 50.72 183 GLU A O 1
ATOM 1384 N N . GLU A 1 184 ? 19.708 11.505 27.468 1.00 47.38 184 GLU A N 1
ATOM 1385 C CA . GLU A 1 184 ? 18.449 11.026 28.078 1.00 47.38 184 GLU A CA 1
ATOM 1386 C C . GLU A 1 184 ? 18.608 10.436 29.496 1.00 47.38 184 GLU A C 1
ATOM 1388 O O . GLU A 1 184 ? 17.620 10.095 30.141 1.00 47.38 184 GLU A O 1
ATOM 1393 N N . PHE A 1 185 ?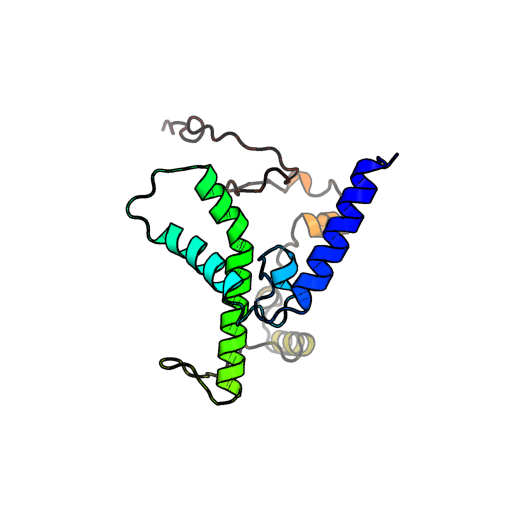 19.835 10.356 30.023 1.00 51.81 185 PHE A N 1
ATOM 1394 C CA . PHE A 1 185 ? 20.108 9.943 31.406 1.00 51.81 185 PHE A CA 1
ATOM 1395 C C . PHE A 1 185 ? 20.780 11.075 32.193 1.00 51.81 185 PHE A C 1
ATOM 1397 O O . PHE A 1 185 ? 21.937 10.965 32.598 1.00 51.81 185 PHE A O 1
ATOM 1404 N N . SER A 1 186 ? 20.070 12.181 32.429 1.00 41.62 186 SER A N 1
ATOM 1405 C CA . SER A 1 186 ? 20.461 13.104 33.498 1.00 41.62 186 SER A CA 1
ATOM 1406 C C . SER A 1 186 ? 20.079 12.491 34.847 1.00 41.62 186 SER A C 1
ATOM 1408 O O . SER A 1 186 ? 18.904 12.235 35.113 1.00 41.62 186 SER A O 1
ATOM 1410 N N . VAL A 1 187 ? 21.092 12.232 35.671 1.00 41.84 187 VAL A N 1
ATOM 1411 C CA . VAL A 1 187 ? 20.996 11.758 37.056 1.00 41.84 187 VAL A CA 1
ATOM 1412 C C . VAL A 1 187 ? 19.985 12.608 37.833 1.00 41.84 187 VAL A C 1
ATOM 1414 O O . VAL A 1 187 ? 20.138 13.823 37.929 1.00 41.84 187 VAL A O 1
ATOM 1417 N N . VAL A 1 188 ? 18.958 11.967 38.391 1.00 43.59 188 VAL A N 1
ATOM 1418 C CA . VAL A 1 188 ? 18.124 12.566 39.438 1.00 43.59 188 VAL A CA 1
ATOM 1419 C C . VAL A 1 188 ? 18.948 12.500 40.724 1.00 43.59 188 VAL A C 1
ATOM 1421 O O . VAL A 1 188 ? 19.027 11.441 41.345 1.00 43.59 188 VAL A O 1
ATOM 1424 N N . GLU A 1 189 ? 19.631 13.587 41.082 1.00 38.09 189 GLU A N 1
ATOM 1425 C CA . GLU A 1 189 ? 20.151 13.749 42.444 1.00 38.09 189 GLU A CA 1
ATOM 1426 C C . GLU A 1 189 ? 18.985 14.161 43.351 1.00 38.09 189 GLU A C 1
ATOM 1428 O O . GLU A 1 189 ? 18.205 15.052 43.005 1.00 38.09 189 GLU A O 1
ATOM 1433 N N . GLY A 1 190 ? 18.818 13.412 44.445 1.00 37.62 190 GLY A N 1
ATOM 1434 C CA . GLY A 1 190 ? 17.781 13.619 45.457 1.00 37.62 190 GLY A CA 1
ATOM 1435 C C . GLY A 1 190 ? 18.110 14.703 46.471 1.00 37.62 190 GLY A C 1
ATOM 1436 O O . GLY A 1 190 ? 19.261 15.190 46.488 1.00 37.62 190 GLY A O 1
#